Protein AF-F4SYK4-F1 (afdb_monomer_lite)

Foldseek 3Di:
DDDDPPPVVVVVVVVVVVVVLLVVLQVVLQVLLQVLCVVLPQDPQKGWDALCSPPARLQIFIWGKDALVSLLRNLQSVLVPDDPPVSVLLNVLSVLRPPPRKMKGWDADNDDDDPVVSQQRIDIDIPPSVVRDPPVSVVSSRVVVSVVRSVSSVVSSVVSVVSVVVSPPPPPPPVVVVVVPPDDDDD

Radius of gyration: 24.29 Å; chains: 1; bounding box: 69×29×81 Å

Sequence (187 aa):
MTGGVSTTTQRYEHEKEQTMRNNTLSALIMRHGDNLLRRSGWPETVGVTQVAPGVVPGWLAVCGVLSADEILALTTHFCQSLNYGRAQLLTASAQRLAGTPVRLHLYPVQAYPHPATVRECTEIRLSYAQEWLTAEECADLLTFLKASADRVCEIVRQDARRIAAALAPSAGKAHRELAASGRRIRP

Structure (mmCIF, N/CA/C/O backbone):
data_AF-F4SYK4-F1
#
_entry.id   AF-F4SYK4-F1
#
loop_
_atom_site.group_PDB
_atom_site.id
_atom_site.type_symbol
_atom_site.label_atom_id
_atom_site.label_alt_id
_atom_site.label_comp_id
_atom_site.label_asym_id
_atom_site.label_entity_id
_atom_site.label_seq_id
_atom_site.pdbx_PDB_ins_code
_atom_site.Cartn_x
_atom_site.Cartn_y
_atom_site.Cartn_z
_atom_site.occupancy
_atom_site.B_iso_or_equiv
_atom_site.auth_seq_id
_atom_site.auth_comp_id
_atom_site.auth_asym_id
_atom_site.auth_atom_id
_atom_site.pdbx_PDB_model_num
ATOM 1 N N . MET A 1 1 ? 16.345 10.730 -59.927 1.00 44.06 1 MET A N 1
ATOM 2 C CA . MET A 1 1 ? 15.270 10.845 -58.917 1.00 44.06 1 MET A CA 1
ATOM 3 C C . MET A 1 1 ? 15.364 9.642 -57.994 1.00 44.06 1 MET A C 1
ATOM 5 O O . MET A 1 1 ? 14.763 8.628 -58.296 1.00 44.06 1 MET A O 1
ATOM 9 N N . THR A 1 2 ? 16.151 9.700 -56.923 1.00 47.06 2 THR A N 1
ATOM 10 C CA . THR A 1 2 ? 16.239 8.601 -55.942 1.00 47.06 2 THR A CA 1
ATOM 11 C C . THR A 1 2 ? 16.913 9.131 -54.683 1.00 47.06 2 THR A C 1
ATOM 13 O O . THR A 1 2 ? 18.015 9.660 -54.771 1.00 47.06 2 THR A O 1
ATOM 16 N N . GLY A 1 3 ? 16.260 8.986 -53.528 1.00 46.19 3 GLY A N 1
ATOM 17 C CA . GLY A 1 3 ? 16.886 9.245 -52.225 1.00 46.19 3 GLY A CA 1
ATOM 18 C C . GLY A 1 3 ? 16.109 10.179 -51.297 1.00 46.19 3 GLY A C 1
ATOM 19 O O . GLY A 1 3 ? 16.686 11.126 -50.784 1.00 46.19 3 GLY A O 1
ATOM 20 N N . GLY A 1 4 ? 14.813 9.935 -51.081 1.00 47.06 4 GLY A N 1
ATOM 21 C CA . GLY A 1 4 ? 14.017 10.683 -50.090 1.00 47.06 4 GLY A CA 1
ATOM 22 C C . GLY A 1 4 ? 13.198 9.822 -49.120 1.00 47.06 4 GLY A C 1
ATOM 23 O O . GLY A 1 4 ? 12.493 10.369 -48.284 1.00 47.06 4 GLY A O 1
ATOM 24 N N . VAL A 1 5 ? 13.258 8.487 -49.221 1.00 50.31 5 VAL A N 1
ATOM 25 C CA . VAL A 1 5 ? 12.335 7.574 -48.505 1.00 50.31 5 VAL A CA 1
ATOM 26 C C . VAL A 1 5 ? 12.977 6.912 -47.267 1.00 50.31 5 VAL A C 1
ATOM 28 O O . VAL A 1 5 ? 12.275 6.377 -46.408 1.00 50.31 5 VAL A O 1
ATOM 31 N N . SER A 1 6 ? 14.305 6.983 -47.113 1.00 56.44 6 SER A N 1
ATOM 32 C CA . SER A 1 6 ? 15.028 6.194 -46.100 1.00 56.44 6 SER A CA 1
ATOM 33 C C . SER A 1 6 ? 14.946 6.752 -44.673 1.00 56.44 6 SER A C 1
ATOM 35 O O . SER A 1 6 ? 14.890 5.978 -43.725 1.00 56.44 6 SER A O 1
ATOM 37 N N . THR A 1 7 ? 14.890 8.072 -44.488 1.00 57.72 7 THR A N 1
ATOM 38 C CA . THR A 1 7 ? 14.919 8.700 -43.151 1.00 57.72 7 THR A CA 1
ATOM 39 C C . THR A 1 7 ? 13.577 8.639 -42.428 1.00 57.72 7 THR A C 1
ATOM 41 O O . THR A 1 7 ? 13.538 8.453 -41.214 1.00 57.72 7 THR A O 1
ATOM 44 N N . THR A 1 8 ? 12.468 8.768 -43.156 1.00 58.09 8 THR A N 1
ATOM 45 C CA . THR A 1 8 ? 11.118 8.752 -42.575 1.00 58.09 8 THR A CA 1
ATOM 46 C C . THR A 1 8 ? 10.745 7.345 -42.103 1.00 58.09 8 THR A C 1
ATOM 48 O O . THR A 1 8 ? 10.278 7.178 -40.982 1.00 58.09 8 THR A O 1
ATOM 51 N N . THR A 1 9 ? 11.046 6.321 -42.907 1.00 64.88 9 THR A N 1
ATOM 52 C CA . THR A 1 9 ? 10.788 4.907 -42.577 1.00 64.88 9 THR A CA 1
ATOM 53 C C . THR A 1 9 ? 11.613 4.444 -41.372 1.00 64.88 9 THR A C 1
ATOM 55 O O . THR A 1 9 ? 11.059 3.876 -40.437 1.00 64.88 9 THR A O 1
ATOM 58 N N . GLN A 1 10 ? 12.906 4.788 -41.323 1.00 59.91 10 GLN A N 1
ATOM 59 C CA . GLN A 1 10 ? 13.763 4.486 -40.169 1.00 59.91 10 GLN A CA 1
ATOM 60 C C . GLN A 1 10 ? 13.306 5.196 -38.890 1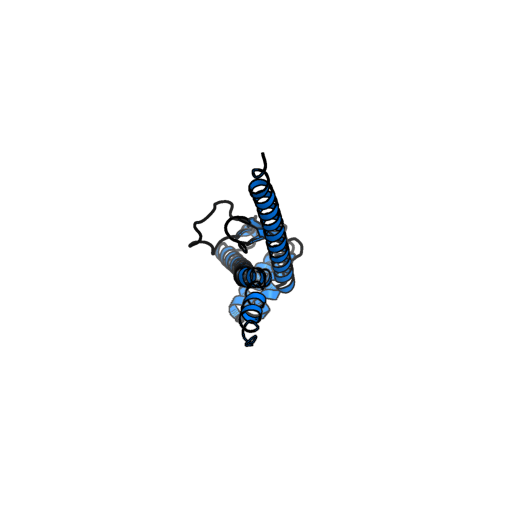.00 59.91 10 GLN A C 1
ATOM 62 O O . GLN A 1 10 ? 13.391 4.627 -37.805 1.00 59.91 10 GLN A O 1
ATOM 67 N N . ARG A 1 11 ? 12.793 6.429 -38.998 1.00 67.31 11 ARG A N 1
ATOM 68 C CA . ARG A 1 11 ? 12.261 7.172 -37.850 1.00 67.31 11 ARG A CA 1
ATOM 69 C C . ARG A 1 11 ? 10.985 6.532 -37.302 1.00 67.31 11 ARG A C 1
ATOM 71 O O . ARG A 1 11 ? 10.875 6.397 -36.089 1.00 67.31 11 ARG A O 1
ATOM 78 N N . TYR A 1 12 ? 10.079 6.088 -38.175 1.00 68.56 12 TYR A N 1
ATOM 79 C CA . TYR A 1 12 ? 8.867 5.368 -37.772 1.00 68.56 12 TYR A CA 1
ATOM 80 C C . TYR A 1 12 ? 9.170 4.005 -37.144 1.00 68.56 12 TYR A C 1
ATOM 82 O O . TYR A 1 12 ? 8.566 3.652 -36.135 1.00 68.56 12 TYR A O 1
ATOM 90 N N . GLU A 1 13 ? 10.107 3.240 -37.706 1.00 69.69 13 GLU A N 1
ATOM 91 C CA . GLU A 1 13 ? 10.516 1.952 -37.138 1.00 69.69 13 GLU A CA 1
ATOM 92 C C . GLU A 1 13 ? 11.197 2.126 -35.779 1.00 69.69 13 GLU A C 1
ATOM 94 O O . GLU A 1 13 ? 10.852 1.419 -34.833 1.00 69.69 13 GLU A O 1
ATOM 99 N N . HIS A 1 14 ? 12.079 3.122 -35.644 1.00 70.75 14 HIS A N 1
ATOM 100 C CA . HIS A 1 14 ? 12.726 3.439 -34.374 1.00 70.75 14 HIS A CA 1
ATOM 101 C C . HIS A 1 14 ? 11.717 3.908 -33.320 1.00 70.75 14 HIS A C 1
ATOM 103 O O . HIS A 1 14 ? 11.765 3.464 -32.179 1.00 70.75 14 HIS A O 1
ATOM 109 N N . GLU A 1 15 ? 10.768 4.770 -33.686 1.00 70.69 15 GLU A N 1
ATOM 110 C CA . GLU A 1 15 ? 9.711 5.225 -32.780 1.00 70.69 15 GLU A CA 1
ATOM 111 C C . GLU A 1 15 ? 8.830 4.055 -32.324 1.00 70.69 15 GLU A C 1
ATOM 113 O O . GLU A 1 15 ? 8.596 3.885 -31.129 1.00 70.69 15 GLU A O 1
ATOM 118 N N . LYS A 1 16 ? 8.437 3.176 -33.251 1.00 72.69 16 LYS A N 1
ATOM 119 C CA . LYS A 1 16 ? 7.638 1.983 -32.958 1.00 72.69 16 LYS A CA 1
ATOM 120 C C . LYS A 1 16 ? 8.379 0.992 -32.053 1.00 72.69 16 LYS A C 1
ATOM 122 O O . LYS A 1 16 ? 7.774 0.430 -31.139 1.00 72.69 16 LYS A O 1
ATOM 127 N N . GLU A 1 17 ? 9.674 0.782 -32.280 1.00 70.44 17 GLU A N 1
ATOM 128 C CA . GLU A 1 17 ? 10.524 -0.063 -31.437 1.00 70.44 17 GLU A CA 1
ATOM 129 C C . GLU A 1 17 ? 10.683 0.530 -30.028 1.00 70.44 17 GLU A C 1
ATOM 131 O O . GLU A 1 17 ? 10.523 -0.182 -29.036 1.00 70.44 17 GLU A O 1
ATOM 136 N N . GLN A 1 18 ? 10.895 1.845 -29.918 1.00 68.75 18 GLN A N 1
ATOM 137 C CA . GLN A 1 18 ? 10.967 2.547 -28.633 1.00 68.75 18 GLN A CA 1
ATOM 138 C C . GLN A 1 18 ? 9.633 2.481 -27.873 1.00 68.75 18 GLN A C 1
ATOM 140 O O . GLN A 1 18 ? 9.624 2.212 -26.671 1.00 68.75 18 GLN A O 1
ATOM 145 N N . THR A 1 19 ? 8.494 2.647 -28.556 1.00 75.75 19 THR A N 1
ATOM 146 C CA . THR A 1 19 ? 7.161 2.491 -27.953 1.00 75.75 19 THR A CA 1
ATOM 147 C C . THR A 1 19 ? 6.933 1.065 -27.459 1.00 75.75 19 THR A C 1
ATOM 149 O O . THR A 1 19 ? 6.515 0.875 -26.317 1.00 75.75 19 THR A O 1
ATOM 152 N N . MET A 1 20 ? 7.249 0.045 -28.266 1.00 75.56 20 MET A N 1
ATOM 153 C CA . MET A 1 20 ? 7.122 -1.353 -27.837 1.00 75.56 20 MET A CA 1
ATOM 154 C C . MET A 1 20 ? 8.028 -1.674 -26.646 1.00 75.56 20 MET A C 1
ATOM 156 O O . MET A 1 20 ? 7.604 -2.361 -25.712 1.00 75.56 20 MET A O 1
ATOM 160 N N . ARG A 1 21 ? 9.254 -1.143 -26.632 1.00 73.06 21 ARG A N 1
ATOM 161 C CA . ARG A 1 21 ? 10.195 -1.344 -25.528 1.00 73.06 21 ARG A CA 1
ATOM 162 C C . ARG A 1 21 ? 9.723 -0.678 -24.239 1.00 73.06 21 ARG A C 1
ATOM 164 O O . ARG A 1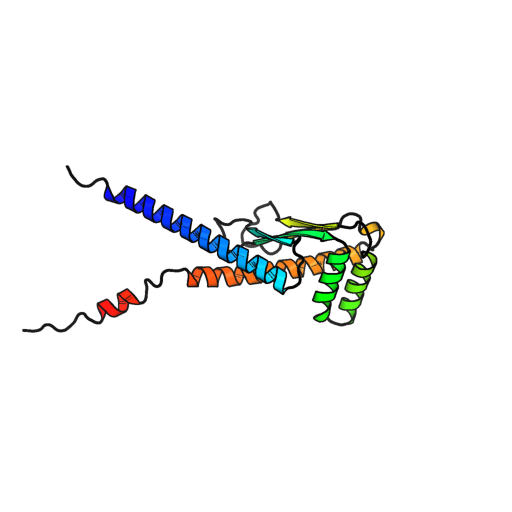 21 ? 9.786 -1.309 -23.186 1.00 73.06 21 ARG A O 1
ATOM 171 N N . ASN A 1 22 ? 9.204 0.545 -24.318 1.00 74.50 22 ASN A N 1
ATOM 172 C CA . ASN A 1 22 ? 8.638 1.244 -23.165 1.00 74.50 22 ASN A CA 1
ATOM 173 C C . ASN A 1 22 ? 7.398 0.524 -22.626 1.00 74.50 22 ASN A C 1
ATOM 175 O O . ASN A 1 22 ? 7.306 0.310 -21.422 1.00 74.50 22 ASN A O 1
ATOM 179 N N . ASN A 1 23 ? 6.509 0.040 -23.500 1.00 79.06 23 ASN A N 1
ATOM 180 C CA . ASN A 1 23 ? 5.345 -0.749 -23.086 1.00 79.06 23 ASN A CA 1
ATOM 181 C C . ASN A 1 23 ? 5.759 -2.053 -22.388 1.00 79.06 23 ASN A C 1
ATOM 183 O O . ASN A 1 23 ? 5.195 -2.414 -21.357 1.00 79.06 23 ASN A O 1
ATOM 187 N N . THR A 1 24 ? 6.780 -2.735 -22.915 1.00 82.56 24 THR A N 1
ATOM 188 C CA . THR A 1 24 ? 7.314 -3.973 -22.326 1.00 82.56 24 THR A CA 1
ATOM 189 C C . THR A 1 24 ? 7.953 -3.710 -20.963 1.00 82.56 24 THR A C 1
ATOM 191 O O . THR A 1 24 ? 7.680 -4.428 -20.002 1.00 82.56 24 THR A O 1
ATOM 194 N N . LEU A 1 25 ? 8.763 -2.653 -20.850 1.00 79.56 25 LEU A N 1
ATOM 195 C CA . LEU A 1 25 ? 9.363 -2.229 -19.587 1.00 79.56 25 LEU A CA 1
ATOM 196 C C . LEU A 1 25 ? 8.281 -1.875 -18.557 1.00 79.56 25 LEU A C 1
ATOM 198 O O . LEU A 1 25 ? 8.336 -2.363 -17.429 1.00 79.56 25 LEU A O 1
ATOM 202 N N . SER A 1 26 ? 7.271 -1.092 -18.943 1.00 81.06 26 SER A N 1
ATOM 203 C CA . SER A 1 26 ? 6.156 -0.735 -18.065 1.00 81.06 26 SER A CA 1
ATOM 204 C C . SER A 1 26 ? 5.37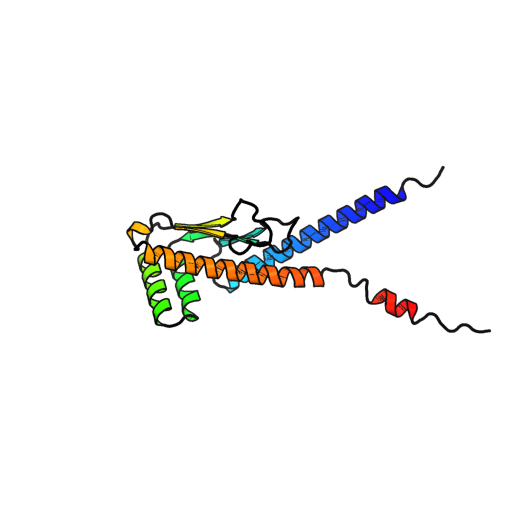9 -1.964 -17.597 1.00 81.06 26 SER A C 1
ATOM 206 O O . SER A 1 26 ? 5.112 -2.075 -16.402 1.00 81.06 26 SER A O 1
ATOM 208 N N . ALA A 1 27 ? 5.084 -2.915 -18.486 1.00 84.69 27 ALA A N 1
ATOM 209 C CA . ALA A 1 27 ? 4.390 -4.152 -18.129 1.00 84.69 27 ALA A CA 1
ATOM 210 C C . ALA A 1 27 ? 5.196 -5.014 -17.143 1.00 84.69 27 ALA A C 1
ATOM 212 O O . ALA A 1 27 ? 4.640 -5.541 -16.178 1.00 84.69 27 ALA A O 1
ATOM 213 N N . LEU A 1 28 ? 6.513 -5.131 -17.341 1.00 86.44 28 LEU A N 1
ATOM 214 C CA . LEU A 1 28 ? 7.388 -5.879 -16.434 1.00 86.44 28 LEU A CA 1
ATOM 215 C C . LEU A 1 28 ? 7.508 -5.208 -15.063 1.00 86.44 28 LEU A C 1
ATOM 217 O O . LEU A 1 28 ? 7.461 -5.898 -14.048 1.00 86.44 28 LEU A O 1
ATOM 221 N N . ILE A 1 29 ? 7.609 -3.877 -15.023 1.00 84.75 29 ILE A N 1
ATOM 222 C CA . ILE A 1 29 ? 7.630 -3.103 -13.775 1.00 84.75 29 ILE A CA 1
ATOM 223 C C . ILE A 1 29 ? 6.313 -3.271 -13.008 1.00 84.75 29 ILE A C 1
ATOM 225 O O . ILE A 1 29 ? 6.346 -3.519 -11.806 1.00 84.75 29 ILE A O 1
ATOM 229 N N . MET A 1 30 ? 5.168 -3.172 -13.690 1.00 85.25 30 MET A N 1
ATOM 230 C CA . MET A 1 30 ? 3.845 -3.368 -13.082 1.00 85.25 30 MET A CA 1
ATOM 231 C C . MET A 1 30 ? 3.706 -4.772 -12.496 1.00 85.25 30 MET A C 1
ATOM 233 O O . MET A 1 30 ? 3.423 -4.924 -11.312 1.00 85.25 30 MET A O 1
ATOM 237 N N . ARG A 1 31 ? 4.018 -5.804 -13.291 1.00 86.75 31 ARG A N 1
ATOM 238 C CA . ARG A 1 31 ? 3.960 -7.200 -12.843 1.00 86.75 31 ARG A CA 1
ATOM 239 C C . ARG A 1 31 ? 4.908 -7.473 -11.676 1.00 86.75 31 ARG A C 1
ATOM 241 O O . ARG A 1 31 ? 4.573 -8.248 -10.785 1.00 86.75 31 ARG A O 1
ATOM 248 N N . HIS A 1 32 ? 6.097 -6.869 -11.679 1.00 86.38 32 HIS A N 1
ATOM 249 C CA . HIS A 1 32 ? 7.033 -6.963 -10.558 1.00 86.38 32 HIS A CA 1
ATOM 250 C C . HIS A 1 32 ? 6.462 -6.313 -9.296 1.00 86.38 32 HIS A C 1
ATOM 252 O O . HIS A 1 32 ? 6.506 -6.926 -8.234 1.00 86.38 32 HIS A O 1
ATOM 258 N N . GLY A 1 33 ? 5.875 -5.119 -9.420 1.00 85.81 33 GLY A N 1
ATOM 259 C CA . GLY A 1 33 ? 5.240 -4.420 -8.304 1.00 85.81 33 GLY A CA 1
ATOM 260 C C . GLY A 1 33 ? 4.069 -5.187 -7.699 1.00 85.81 33 GLY A C 1
ATOM 261 O O . GLY A 1 33 ? 4.042 -5.371 -6.484 1.00 85.81 33 GLY A O 1
ATOM 262 N N . ASP A 1 34 ? 3.169 -5.722 -8.525 1.00 87.19 34 ASP A N 1
ATOM 263 C CA . ASP A 1 34 ? 2.057 -6.553 -8.045 1.00 87.19 34 ASP A CA 1
ATOM 264 C C . ASP A 1 34 ? 2.561 -7.832 -7.365 1.00 87.19 34 ASP A C 1
ATOM 266 O O . ASP A 1 34 ? 2.129 -8.171 -6.263 1.00 87.19 34 ASP A O 1
ATOM 270 N N . ASN A 1 35 ? 3.536 -8.525 -7.965 1.00 88.50 35 ASN A N 1
ATOM 271 C CA . ASN A 1 35 ? 4.139 -9.707 -7.345 1.00 88.50 35 ASN A CA 1
ATOM 272 C C . ASN A 1 35 ? 4.793 -9.381 -5.998 1.00 88.50 35 ASN A C 1
ATOM 274 O O . ASN A 1 35 ? 4.725 -10.190 -5.070 1.00 88.50 35 ASN A O 1
ATOM 278 N N . LEU A 1 36 ? 5.447 -8.222 -5.886 1.00 88.69 36 LEU A N 1
ATOM 279 C CA . LEU A 1 36 ? 6.079 -7.792 -4.648 1.00 88.69 36 LEU A CA 1
ATOM 280 C C . LEU A 1 36 ? 5.033 -7.464 -3.577 1.00 88.69 36 LEU A C 1
ATOM 282 O O . LEU A 1 36 ? 5.184 -7.936 -2.454 1.00 88.69 36 LEU A O 1
ATOM 286 N N . LEU A 1 37 ? 3.947 -6.761 -3.925 1.00 88.62 37 LEU A N 1
ATOM 287 C CA . LEU A 1 37 ? 2.821 -6.513 -3.014 1.00 88.62 37 LEU A CA 1
ATOM 288 C C . LEU A 1 37 ? 2.266 -7.820 -2.439 1.00 88.62 37 LEU A C 1
ATOM 290 O O . LEU A 1 37 ? 2.148 -7.953 -1.220 1.00 88.62 37 LEU A O 1
ATOM 294 N N . ARG A 1 38 ? 1.991 -8.808 -3.301 1.00 89.50 38 ARG A N 1
ATOM 295 C CA . ARG A 1 38 ? 1.471 -10.121 -2.883 1.00 89.50 38 ARG A CA 1
ATOM 296 C C . ARG A 1 38 ? 2.447 -10.855 -1.967 1.00 89.50 38 ARG A C 1
ATOM 298 O O . ARG A 1 38 ? 2.042 -11.399 -0.947 1.00 89.50 38 ARG A O 1
ATOM 305 N N . ARG A 1 39 ? 3.746 -10.839 -2.289 1.00 87.56 39 ARG A N 1
ATOM 306 C CA . ARG A 1 39 ? 4.796 -11.448 -1.448 1.00 87.56 39 ARG A CA 1
ATOM 307 C C . ARG A 1 39 ? 4.956 -10.755 -0.099 1.00 87.56 39 ARG A C 1
ATOM 309 O O . ARG A 1 39 ? 5.330 -11.410 0.864 1.00 87.56 39 ARG A O 1
ATOM 316 N N . SER A 1 40 ? 4.684 -9.456 -0.037 1.00 84.81 40 SER A N 1
ATOM 317 C CA . SER A 1 40 ? 4.655 -8.681 1.203 1.00 84.81 40 SER A CA 1
ATOM 318 C C . SER A 1 40 ? 3.353 -8.855 1.995 1.00 84.81 40 SER A C 1
ATOM 320 O O . SER A 1 40 ? 3.206 -8.222 3.032 1.00 84.81 40 SER A O 1
ATOM 322 N N . GLY A 1 41 ? 2.411 -9.685 1.533 1.00 86.25 41 GLY A N 1
ATOM 323 C CA . GLY A 1 41 ? 1.171 -9.991 2.248 1.00 86.25 41 GLY A CA 1
ATOM 324 C C . GLY A 1 41 ? 0.011 -9.029 1.980 1.00 86.25 41 GLY A C 1
ATOM 325 O O . GLY A 1 41 ? -1.022 -9.154 2.631 1.00 86.25 41 GLY A O 1
ATOM 326 N N . TRP A 1 42 ? 0.140 -8.090 1.031 1.00 89.56 42 TRP A N 1
ATOM 327 C CA . TRP A 1 42 ? -0.965 -7.197 0.666 1.00 89.56 42 TRP A CA 1
ATOM 328 C C . TRP A 1 42 ? -2.097 -7.958 -0.049 1.00 89.56 42 TRP A C 1
ATOM 330 O O . TRP A 1 42 ? -1.812 -8.783 -0.929 1.00 89.56 42 TRP A O 1
ATOM 340 N N . PRO A 1 43 ? -3.370 -7.651 0.268 1.00 87.25 43 PRO A N 1
ATOM 341 C CA . PRO A 1 43 ? -4.529 -8.341 -0.294 1.00 87.25 43 PRO A CA 1
ATOM 342 C C . PRO A 1 43 ? -4.714 -8.066 -1.791 1.00 87.25 43 PRO A C 1
ATOM 344 O O . PRO A 1 43 ? -4.169 -7.109 -2.344 1.00 87.25 43 PRO A O 1
ATOM 347 N N . GLU A 1 44 ? -5.516 -8.902 -2.457 1.00 86.31 44 GLU A N 1
ATOM 348 C CA . GLU A 1 44 ? -5.757 -8.803 -3.905 1.00 86.31 44 GLU A CA 1
ATOM 349 C C . GLU A 1 44 ? -6.479 -7.524 -4.336 1.00 86.31 44 GLU A C 1
ATOM 351 O O . GLU A 1 44 ? -6.292 -7.049 -5.456 1.00 86.31 44 GLU A O 1
ATOM 356 N N . THR A 1 45 ? -7.235 -6.934 -3.414 1.00 83.12 45 THR A N 1
ATOM 357 C CA . THR A 1 45 ? -7.939 -5.651 -3.536 1.00 83.12 45 THR A CA 1
ATOM 358 C C . THR A 1 45 ? -7.002 -4.447 -3.677 1.00 83.12 45 THR A C 1
ATOM 360 O O . THR A 1 45 ? -7.450 -3.345 -4.008 1.00 83.12 45 THR A O 1
ATOM 363 N N . VAL A 1 46 ? -5.700 -4.652 -3.454 1.00 85.50 46 VAL A N 1
ATOM 364 C CA . VAL A 1 46 ? -4.640 -3.653 -3.588 1.00 85.50 46 VAL A CA 1
ATOM 365 C C . VAL A 1 46 ? -3.713 -4.030 -4.739 1.00 85.50 46 VAL A C 1
ATOM 367 O O . VAL A 1 46 ? -3.239 -5.164 -4.830 1.00 85.50 46 VAL A O 1
ATOM 370 N N . GLY A 1 47 ? -3.427 -3.069 -5.610 1.00 85.50 47 GLY A N 1
ATOM 371 C CA . GLY A 1 47 ? -2.492 -3.206 -6.726 1.00 85.50 47 GLY A CA 1
ATOM 372 C C . GLY A 1 47 ? -1.550 -2.013 -6.821 1.00 85.50 47 GLY A C 1
ATOM 373 O O . GLY A 1 47 ? -1.628 -1.073 -6.027 1.00 85.50 47 GLY A O 1
ATOM 374 N N . VAL A 1 48 ? -0.653 -2.046 -7.801 1.00 84.62 48 VAL A N 1
ATOM 375 C CA . VAL A 1 48 ? 0.165 -0.879 -8.155 1.00 84.62 48 VAL A CA 1
ATOM 376 C C . VAL A 1 48 ? -0.369 -0.182 -9.402 1.00 84.62 48 VAL A C 1
ATOM 378 O O . VAL A 1 48 ? -0.997 -0.796 -10.257 1.00 84.62 48 VAL A O 1
ATOM 381 N N . THR A 1 49 ? -0.083 1.109 -9.539 1.00 81.62 49 THR A N 1
ATOM 382 C CA . THR A 1 49 ? -0.304 1.874 -10.770 1.00 81.62 49 THR A CA 1
ATOM 383 C C . THR A 1 49 ? 0.896 2.763 -11.072 1.00 81.62 49 THR A C 1
ATOM 385 O O . THR A 1 49 ? 1.563 3.243 -10.154 1.00 81.62 49 THR A O 1
ATOM 388 N N . GLN A 1 50 ? 1.202 2.986 -12.353 1.00 73.50 50 GLN A N 1
ATOM 389 C CA . GLN A 1 50 ? 2.265 3.910 -12.757 1.00 73.50 50 GLN A CA 1
ATOM 390 C C . GLN A 1 50 ? 1.754 5.347 -12.743 1.00 73.50 50 GLN A C 1
ATOM 392 O O . GLN A 1 50 ? 0.802 5.682 -13.441 1.00 73.50 50 GLN A O 1
ATOM 397 N N . VAL 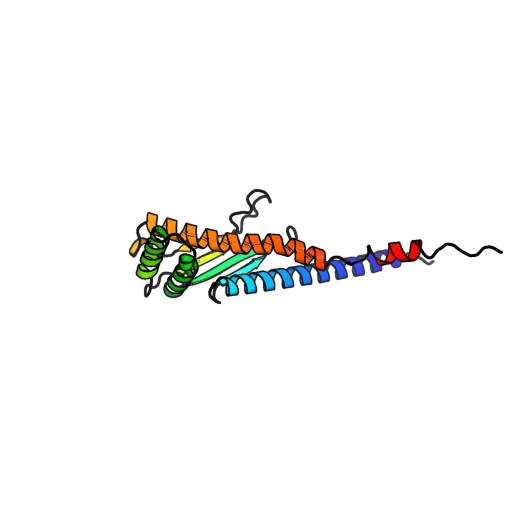A 1 51 ? 2.434 6.209 -11.985 1.00 70.19 51 VAL A N 1
ATOM 398 C CA . VAL A 1 51 ? 2.072 7.633 -11.872 1.00 70.19 51 VAL A CA 1
ATOM 399 C C . VAL A 1 51 ? 2.555 8.420 -13.097 1.00 70.19 51 VAL A C 1
ATOM 401 O O . VAL A 1 51 ? 1.899 9.363 -13.526 1.00 70.19 51 VAL A O 1
ATOM 404 N N . ALA A 1 52 ? 3.683 8.024 -13.701 1.00 65.56 52 ALA A N 1
ATOM 405 C CA . ALA A 1 52 ? 4.276 8.724 -14.845 1.00 65.56 52 ALA A CA 1
ATOM 406 C C . ALA A 1 52 ? 5.136 7.795 -15.737 1.00 65.56 52 ALA A C 1
ATOM 408 O O . ALA A 1 52 ? 6.364 7.938 -15.770 1.00 65.56 52 ALA A O 1
ATOM 409 N N . PRO A 1 53 ? 4.524 6.859 -16.490 1.00 60.44 53 PRO A N 1
ATOM 410 C CA . PRO A 1 53 ? 5.244 5.851 -17.282 1.00 60.44 53 PRO A CA 1
ATOM 411 C C . PRO A 1 53 ? 6.256 6.448 -18.275 1.00 60.44 53 PRO A C 1
ATOM 413 O O . PRO A 1 53 ? 7.330 5.887 -18.476 1.00 60.44 53 PRO A O 1
ATOM 416 N N . GLY A 1 54 ? 5.923 7.591 -18.886 1.00 58.84 54 GLY A N 1
ATOM 417 C CA . GLY A 1 54 ? 6.722 8.209 -19.952 1.00 58.84 54 GLY A CA 1
ATOM 418 C C . GLY A 1 54 ? 7.848 9.134 -19.487 1.00 58.84 54 GLY A C 1
ATOM 419 O O . GLY A 1 54 ? 8.704 9.482 -20.293 1.00 58.84 54 GLY A O 1
ATOM 420 N N . VAL A 1 55 ? 7.861 9.542 -18.214 1.00 61.59 55 VAL A N 1
ATOM 421 C CA . VAL A 1 55 ? 8.828 10.530 -17.702 1.00 61.59 55 VAL A CA 1
ATOM 422 C C . VAL A 1 55 ? 9.781 9.904 -16.689 1.00 61.59 55 VAL A C 1
ATOM 424 O O . VAL A 1 55 ? 10.969 10.223 -16.690 1.00 61.59 55 VAL A O 1
ATOM 427 N N . VAL A 1 56 ? 9.291 8.988 -15.843 1.00 62.00 56 VAL A N 1
ATOM 428 C CA . VAL A 1 56 ? 10.113 8.328 -14.822 1.00 62.00 56 VAL A CA 1
ATOM 429 C C . VAL A 1 56 ? 9.759 6.834 -14.739 1.00 62.00 56 VAL A C 1
ATOM 431 O O . VAL A 1 56 ? 8.854 6.442 -13.997 1.00 62.00 56 VAL A O 1
ATOM 434 N N . PRO A 1 57 ? 10.474 5.966 -15.481 1.00 61.47 57 PRO A N 1
ATOM 435 C CA . PRO A 1 57 ? 10.254 4.525 -15.429 1.00 61.47 57 PRO A CA 1
ATOM 436 C C . PRO A 1 57 ? 10.470 3.988 -14.009 1.00 61.47 57 PRO A C 1
ATOM 438 O O . PRO A 1 57 ? 11.492 4.269 -13.380 1.00 61.47 57 PRO A O 1
ATOM 441 N N . GLY A 1 58 ? 9.517 3.200 -13.507 1.00 64.50 58 GLY A N 1
ATOM 442 C CA . GLY A 1 58 ? 9.578 2.621 -12.159 1.00 64.50 58 GLY A CA 1
ATOM 443 C C . GLY A 1 58 ? 8.855 3.421 -11.081 1.00 64.50 58 GLY A 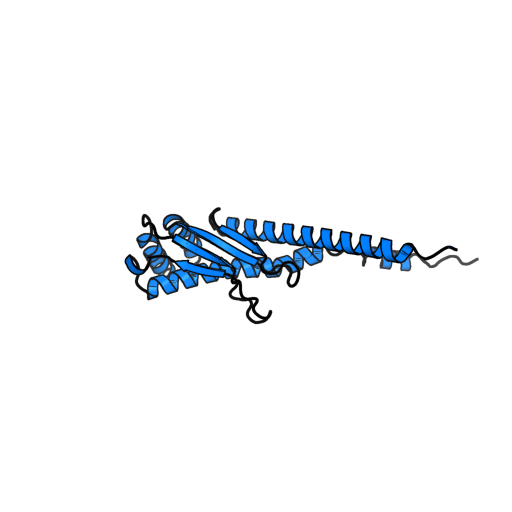C 1
ATOM 444 O O . GLY A 1 58 ? 8.835 2.989 -9.932 1.00 64.50 58 GLY A O 1
ATOM 445 N N . TRP A 1 59 ? 8.255 4.562 -11.429 1.00 74.00 59 TRP A N 1
ATOM 446 C CA . TRP A 1 59 ? 7.419 5.310 -10.500 1.00 74.00 59 TRP A CA 1
ATOM 447 C C . TRP A 1 59 ? 6.050 4.642 -10.364 1.00 74.00 59 TRP A C 1
ATOM 449 O O . TRP A 1 59 ? 5.219 4.707 -11.273 1.00 74.00 59 TRP A O 1
ATOM 459 N N . LEU A 1 60 ? 5.825 4.020 -9.207 1.00 76.69 60 LEU A N 1
ATOM 460 C CA . LEU A 1 60 ? 4.577 3.358 -8.848 1.00 76.69 60 LEU A CA 1
ATOM 461 C C . LEU A 1 60 ? 3.916 4.015 -7.637 1.00 76.69 60 LEU A C 1
ATOM 463 O O . LEU A 1 60 ? 4.591 4.551 -6.761 1.00 76.69 60 LEU A O 1
ATOM 467 N N . ALA A 1 61 ? 2.595 3.926 -7.594 1.00 79.25 61 ALA A N 1
ATOM 468 C CA . ALA A 1 61 ? 1.776 4.170 -6.418 1.00 79.25 61 ALA A CA 1
ATOM 469 C C . ALA A 1 61 ? 0.994 2.898 -6.089 1.00 79.25 61 ALA A C 1
ATOM 471 O O . ALA A 1 61 ? 0.588 2.171 -6.996 1.00 79.25 61 ALA A O 1
ATOM 472 N N . VAL A 1 62 ? 0.780 2.638 -4.802 1.00 83.25 62 VAL A N 1
ATOM 473 C CA . VAL A 1 62 ? -0.079 1.542 -4.350 1.00 83.25 62 VAL A CA 1
ATOM 474 C C . VAL A 1 62 ? -1.503 2.081 -4.277 1.00 83.25 62 VAL A C 1
ATOM 476 O O . VAL A 1 62 ? -1.741 3.136 -3.699 1.00 83.25 62 VAL A O 1
ATOM 479 N N . CYS A 1 63 ? -2.460 1.387 -4.876 1.00 82.50 63 CYS A N 1
ATOM 480 C CA . CYS A 1 63 ? -3.849 1.823 -4.929 1.00 82.50 63 CYS A CA 1
ATOM 481 C C . CYS A 1 63 ? -4.801 0.655 -4.692 1.00 82.50 63 CYS A C 1
ATOM 483 O O . CYS A 1 63 ? -4.523 -0.477 -5.085 1.00 82.50 63 CYS A O 1
ATOM 485 N N . GLY A 1 64 ? -5.933 0.928 -4.052 1.00 85.31 64 GLY A N 1
ATOM 486 C CA . GLY A 1 64 ? -6.891 -0.106 -3.687 1.00 85.31 64 GLY A CA 1
ATOM 487 C C . GLY A 1 64 ? -7.703 0.245 -2.455 1.00 85.31 64 GLY A C 1
ATOM 488 O O . GLY A 1 64 ? -7.654 1.368 -1.948 1.00 85.31 64 GLY A O 1
ATOM 489 N N . VAL A 1 65 ? -8.462 -0.736 -1.981 1.00 85.50 65 VAL A N 1
ATOM 490 C CA . VAL A 1 65 ? -9.307 -0.600 -0.795 1.00 85.50 65 VAL A CA 1
ATOM 491 C C . VAL A 1 65 ? -9.099 -1.808 0.099 1.00 85.50 65 VAL A C 1
ATOM 493 O O . VAL A 1 65 ? -9.157 -2.925 -0.395 1.00 85.50 65 VAL A O 1
ATOM 496 N N . LEU A 1 66 ? -8.894 -1.588 1.395 1.00 87.00 66 LEU A N 1
ATOM 497 C CA . LEU A 1 66 ? -8.857 -2.657 2.387 1.00 87.00 66 LEU A CA 1
ATOM 498 C C . LEU A 1 66 ? -10.063 -2.542 3.313 1.00 87.00 66 LEU A C 1
ATOM 500 O O . LEU A 1 66 ? -10.401 -1.456 3.790 1.00 87.00 66 LEU A O 1
ATOM 504 N N . SER A 1 67 ? -10.694 -3.676 3.574 1.00 88.94 67 SER A N 1
ATOM 505 C CA . SER A 1 67 ? -11.635 -3.873 4.672 1.00 88.94 67 SER A CA 1
ATOM 506 C C . SER A 1 67 ? -10.907 -3.931 6.013 1.00 88.94 67 SER A C 1
ATOM 508 O O . SER A 1 67 ? -9.695 -4.145 6.076 1.00 88.94 67 SER A O 1
ATOM 510 N N . ALA A 1 68 ? -11.645 -3.768 7.105 1.00 87.50 68 ALA A N 1
ATOM 511 C CA . ALA A 1 68 ? -11.052 -3.812 8.431 1.00 87.50 68 ALA A CA 1
ATOM 512 C C . ALA A 1 68 ? -10.375 -5.156 8.768 1.00 87.50 68 ALA A C 1
ATOM 514 O O . ALA A 1 68 ? -9.318 -5.168 9.400 1.00 87.50 68 ALA A O 1
ATOM 515 N N . ASP A 1 69 ? -10.918 -6.274 8.280 1.00 88.25 69 ASP A N 1
ATOM 516 C CA . ASP A 1 69 ? -10.317 -7.599 8.473 1.00 88.25 69 ASP A CA 1
ATOM 517 C C . ASP A 1 69 ? -9.012 -7.756 7.675 1.00 88.25 69 ASP A C 1
ATOM 519 O O . ASP A 1 69 ? -8.031 -8.310 8.175 1.00 88.25 69 ASP A O 1
ATOM 523 N N . GLU A 1 70 ? -8.953 -7.199 6.460 1.00 90.19 70 GLU A N 1
ATOM 524 C CA . GLU A 1 70 ? -7.718 -7.145 5.667 1.00 90.19 70 GLU A CA 1
ATOM 525 C C . GLU A 1 70 ? -6.661 -6.243 6.323 1.00 90.19 70 GLU A C 1
ATOM 527 O O . GLU A 1 70 ? -5.478 -6.588 6.315 1.00 90.19 70 GLU A O 1
ATOM 532 N N . ILE A 1 71 ? -7.064 -5.120 6.936 1.00 88.31 71 ILE A N 1
ATOM 533 C CA . ILE A 1 71 ? -6.159 -4.252 7.709 1.00 88.31 71 ILE A CA 1
ATOM 534 C C . ILE A 1 71 ? -5.569 -5.023 8.890 1.00 88.31 71 ILE A C 1
ATOM 536 O O . ILE A 1 71 ? -4.359 -4.942 9.120 1.00 88.31 71 ILE A O 1
ATOM 540 N N . LEU A 1 72 ? -6.389 -5.783 9.624 1.00 90.56 72 LEU A N 1
ATOM 541 C CA . LEU A 1 72 ? -5.922 -6.624 10.723 1.00 90.56 72 LEU A CA 1
ATOM 542 C C . LEU A 1 72 ? -4.925 -7.672 10.230 1.00 90.56 72 LEU A C 1
ATOM 544 O O . LEU A 1 72 ? -3.806 -7.721 10.741 1.00 90.56 72 LEU A O 1
ATOM 548 N N . ALA A 1 73 ? -5.291 -8.460 9.218 1.00 90.44 73 ALA A N 1
ATOM 549 C CA . ALA A 1 73 ? -4.428 -9.509 8.683 1.00 90.44 73 ALA A CA 1
ATOM 550 C C . ALA A 1 73 ? -3.071 -8.953 8.222 1.00 90.44 73 ALA A C 1
ATOM 552 O O . ALA A 1 73 ? -2.017 -9.487 8.580 1.00 90.44 73 ALA A O 1
ATOM 553 N N . LEU A 1 74 ? -3.091 -7.834 7.493 1.00 89.56 74 LEU A N 1
ATOM 554 C CA . LEU A 1 74 ? -1.891 -7.170 6.995 1.00 89.56 74 LEU A CA 1
ATOM 555 C C . LEU A 1 74 ? -1.031 -6.602 8.133 1.00 89.56 74 LEU A C 1
ATOM 557 O O . LEU A 1 74 ? 0.186 -6.796 8.161 1.00 89.56 74 LEU A O 1
ATOM 561 N N . THR A 1 75 ? -1.657 -5.934 9.104 1.00 88.62 75 THR A N 1
ATOM 562 C CA . THR A 1 75 ? -0.952 -5.358 10.257 1.00 88.62 75 THR A CA 1
ATOM 563 C C . THR A 1 75 ? -0.319 -6.456 11.103 1.00 88.62 75 THR A C 1
ATOM 565 O O . THR A 1 75 ? 0.851 -6.343 11.463 1.00 88.62 75 THR A O 1
ATOM 568 N N . THR A 1 76 ? -1.040 -7.551 11.362 1.00 88.69 76 THR A N 1
ATOM 569 C CA . THR A 1 76 ? -0.506 -8.727 12.059 1.00 88.69 76 THR A CA 1
ATOM 570 C C . THR A 1 76 ? 0.681 -9.327 11.310 1.00 88.69 76 THR A C 1
ATOM 572 O O . THR A 1 76 ? 1.692 -9.629 11.942 1.00 88.69 76 THR A O 1
ATOM 575 N N . HIS A 1 77 ? 0.604 -9.450 9.980 1.00 89.00 77 HIS A N 1
ATOM 576 C CA . HIS A 1 77 ? 1.712 -9.954 9.168 1.00 89.00 77 HIS A CA 1
ATOM 577 C C . HIS A 1 77 ? 2.967 -9.079 9.311 1.00 89.00 77 HIS A C 1
ATOM 579 O O . HIS A 1 77 ? 4.043 -9.587 9.625 1.00 89.00 77 HIS A O 1
ATOM 585 N N . PHE A 1 78 ? 2.841 -7.756 9.173 1.00 87.31 78 PHE A N 1
ATOM 586 C CA . PHE A 1 78 ? 3.993 -6.859 9.302 1.00 87.31 78 PHE A CA 1
ATOM 587 C C . PHE A 1 78 ? 4.551 -6.784 10.727 1.00 87.31 78 PHE A C 1
ATOM 589 O O . PHE A 1 78 ? 5.768 -6.678 10.918 1.00 87.31 78 PHE A O 1
ATOM 596 N N . CYS A 1 79 ? 3.684 -6.883 11.736 1.00 85.81 79 CYS A N 1
ATOM 597 C CA . CYS A 1 79 ? 4.077 -6.840 13.140 1.00 85.81 79 CYS A CA 1
ATOM 598 C C . CYS A 1 79 ? 4.960 -8.019 13.572 1.00 85.81 79 CYS A C 1
ATOM 600 O O . CYS A 1 79 ? 5.690 -7.873 14.549 1.00 85.81 79 CYS A O 1
ATOM 602 N N . GLN A 1 80 ? 4.990 -9.132 12.826 1.00 82.19 80 GLN A N 1
ATOM 603 C CA . GLN A 1 80 ? 5.920 -10.247 13.076 1.00 82.19 80 GLN A CA 1
ATOM 604 C C . GLN A 1 80 ? 7.395 -9.817 13.041 1.00 82.19 80 GLN A C 1
ATOM 606 O O . GLN A 1 80 ? 8.243 -10.470 13.642 1.00 82.19 80 GLN A O 1
ATOM 611 N N . SER A 1 81 ? 7.701 -8.722 12.342 1.00 76.81 81 SER A N 1
ATOM 612 C CA . SER A 1 81 ? 9.061 -8.203 12.170 1.00 76.81 81 SER A CA 1
ATOM 613 C C . SER A 1 81 ? 9.398 -7.003 13.071 1.00 76.81 81 SER A C 1
ATOM 615 O O . SER A 1 81 ? 10.506 -6.473 12.995 1.00 76.81 81 SER A O 1
ATOM 617 N N . LEU A 1 82 ? 8.461 -6.555 13.917 1.00 78.56 82 LEU A N 1
ATOM 618 C CA . LEU A 1 82 ? 8.598 -5.360 14.758 1.00 78.56 82 LEU A CA 1
ATOM 619 C C . LEU A 1 82 ? 9.001 -5.676 16.204 1.00 78.56 82 LEU A C 1
ATOM 621 O O . LEU A 1 82 ? 8.773 -6.764 16.726 1.00 78.56 82 LEU A O 1
ATOM 625 N N . ASN A 1 83 ? 9.521 -4.656 16.895 1.00 77.12 83 ASN A N 1
ATOM 626 C CA . ASN A 1 83 ? 9.740 -4.701 18.340 1.00 77.12 83 ASN A CA 1
ATOM 627 C C . ASN A 1 83 ? 8.413 -4.914 19.092 1.00 77.12 83 ASN A C 1
ATOM 629 O O . ASN A 1 83 ? 7.418 -4.234 18.820 1.00 77.12 83 ASN A O 1
ATOM 633 N N . TYR A 1 84 ? 8.443 -5.805 20.089 1.00 73.94 84 TYR A N 1
ATOM 634 C CA . TYR A 1 84 ? 7.279 -6.347 20.806 1.00 73.94 84 TYR A CA 1
ATOM 635 C C . TYR A 1 84 ? 6.242 -5.294 21.249 1.00 73.94 84 TYR A C 1
ATOM 637 O O . TYR A 1 84 ? 5.049 -5.484 21.036 1.00 73.94 84 TYR A O 1
ATOM 645 N N . GLY A 1 85 ? 6.676 -4.150 21.794 1.00 81.94 85 GLY A N 1
ATOM 646 C CA . GLY A 1 85 ? 5.761 -3.114 22.298 1.00 81.94 85 GLY A CA 1
ATOM 647 C C . GLY A 1 85 ? 4.937 -2.409 21.212 1.00 81.94 85 GLY A C 1
ATOM 648 O O . GLY A 1 85 ? 3.728 -2.251 21.357 1.00 81.94 85 GLY A O 1
ATOM 649 N N . ARG A 1 86 ? 5.560 -2.025 20.090 1.00 82.50 86 ARG A N 1
ATOM 650 C CA . ARG A 1 86 ? 4.849 -1.337 18.994 1.00 82.50 86 ARG A CA 1
ATOM 651 C C . ARG A 1 86 ? 3.965 -2.301 18.205 1.00 82.50 86 ARG A C 1
ATOM 653 O O . ARG A 1 86 ? 2.870 -1.930 17.795 1.00 82.50 86 ARG A O 1
ATOM 660 N N . ALA A 1 87 ? 4.420 -3.544 18.046 1.00 85.94 87 ALA A N 1
ATOM 661 C CA . ALA A 1 87 ? 3.652 -4.609 17.409 1.00 85.94 87 ALA A CA 1
ATOM 662 C C . ALA A 1 87 ? 2.301 -4.840 18.107 1.00 85.94 87 ALA A C 1
ATOM 664 O O . ALA A 1 87 ? 1.274 -4.959 17.442 1.00 85.94 87 ALA A O 1
ATOM 665 N N . GLN A 1 88 ? 2.290 -4.856 19.445 1.00 85.88 88 GLN A N 1
ATOM 666 C CA . GLN A 1 88 ? 1.064 -5.039 20.223 1.00 85.88 88 GLN A CA 1
ATOM 667 C C . GLN A 1 88 ? 0.087 -3.877 20.070 1.00 85.88 88 GLN A C 1
ATOM 669 O O . GLN A 1 88 ? -1.095 -4.125 19.861 1.00 85.88 88 GLN A O 1
ATOM 674 N N . LEU A 1 89 ? 0.568 -2.630 20.132 1.00 88.56 89 LEU A N 1
ATOM 675 C CA . LEU A 1 89 ? -0.289 -1.451 19.981 1.00 88.56 89 LEU A CA 1
ATOM 676 C C . LEU A 1 89 ? -0.944 -1.410 18.595 1.00 88.56 89 LEU A C 1
ATOM 678 O O . LEU A 1 89 ? -2.159 -1.274 18.495 1.00 88.56 89 LEU A O 1
ATOM 682 N N . LEU A 1 90 ? -0.163 -1.619 17.532 1.00 88.00 90 LEU A N 1
ATOM 683 C CA . LEU A 1 90 ? -0.682 -1.646 16.161 1.00 88.00 90 LEU A CA 1
ATOM 684 C C . LEU A 1 90 ? -1.671 -2.797 15.946 1.00 88.00 90 LEU A C 1
ATOM 686 O O . LEU A 1 90 ? -2.725 -2.605 15.339 1.00 88.00 90 LEU A O 1
ATOM 690 N N . THR A 1 91 ? -1.357 -3.982 16.476 1.00 88.69 91 THR A N 1
ATOM 691 C CA . THR A 1 91 ? -2.243 -5.147 16.372 1.00 88.69 91 THR A CA 1
ATOM 692 C C . THR A 1 91 ? -3.541 -4.920 17.143 1.00 88.69 91 THR A C 1
ATOM 694 O O . THR A 1 91 ? -4.605 -5.205 16.608 1.00 88.69 91 THR A O 1
ATOM 697 N N . ALA A 1 92 ? -3.486 -4.357 18.352 1.00 89.31 92 ALA A N 1
ATOM 698 C CA . ALA A 1 92 ? -4.671 -4.041 19.146 1.00 89.31 92 ALA A CA 1
ATOM 699 C C . ALA A 1 92 ? -5.561 -2.997 18.453 1.00 89.31 92 ALA A C 1
ATOM 701 O O . ALA A 1 92 ? -6.779 -3.170 18.396 1.00 89.31 92 ALA A O 1
ATOM 702 N N . SER A 1 93 ? -4.966 -1.953 17.866 1.00 89.94 93 SER A N 1
ATOM 703 C CA . SER A 1 93 ? -5.704 -0.962 17.078 1.00 89.94 93 SER A CA 1
ATOM 704 C C . SER A 1 93 ? -6.401 -1.606 15.880 1.00 89.94 93 SER A C 1
ATOM 706 O O . SER A 1 93 ? -7.594 -1.399 15.670 1.00 89.94 93 SER A O 1
ATOM 708 N N . ALA A 1 94 ? -5.697 -2.449 15.123 1.00 88.81 94 ALA A N 1
ATOM 709 C CA . ALA A 1 94 ? -6.290 -3.141 13.983 1.00 88.81 94 ALA A CA 1
ATOM 710 C C . ALA A 1 94 ? -7.369 -4.159 14.406 1.00 88.81 94 ALA A C 1
ATOM 712 O O . ALA A 1 94 ? -8.377 -4.308 13.721 1.00 88.81 94 ALA A O 1
ATOM 713 N N . GLN A 1 95 ? -7.214 -4.810 15.564 1.00 90.12 95 GLN A N 1
ATOM 714 C CA . GLN A 1 95 ? -8.221 -5.716 16.128 1.00 90.12 95 GLN A CA 1
ATOM 715 C C . GLN A 1 95 ? -9.515 -4.994 16.501 1.00 90.12 95 GLN A C 1
ATOM 717 O O . GLN A 1 95 ? -10.587 -5.549 16.295 1.00 90.12 95 GLN A O 1
ATOM 722 N N . ARG A 1 96 ? -9.443 -3.758 17.010 1.00 88.56 96 ARG A N 1
ATOM 723 C CA . ARG A 1 96 ? -10.644 -2.950 17.295 1.00 88.56 96 ARG A CA 1
ATOM 724 C C . ARG A 1 96 ? -11.409 -2.560 16.036 1.00 88.56 96 ARG A C 1
ATOM 726 O O . ARG A 1 96 ? -12.614 -2.347 16.105 1.00 88.56 96 ARG A O 1
ATOM 733 N N . LEU A 1 97 ? -10.713 -2.458 14.905 1.00 86.94 97 LEU A N 1
ATOM 734 C CA . LEU A 1 97 ? -11.346 -2.218 13.615 1.00 86.94 97 LEU A CA 1
ATOM 735 C C . LEU A 1 97 ? -11.982 -3.494 13.048 1.00 86.94 97 LEU A C 1
ATOM 737 O O . LEU A 1 97 ? -12.939 -3.387 12.288 1.00 86.94 97 LEU A O 1
ATOM 741 N N . ALA A 1 98 ? -11.489 -4.687 13.385 1.00 88.31 98 ALA A N 1
ATOM 742 C CA . ALA A 1 98 ? -12.001 -5.937 12.823 1.00 88.31 98 ALA A CA 1
ATOM 743 C C . ALA A 1 98 ? -13.513 -6.106 13.066 1.00 88.31 98 ALA A C 1
ATOM 745 O O . ALA A 1 98 ? -14.028 -5.798 14.142 1.00 88.31 98 ALA A O 1
ATOM 746 N N . GLY A 1 99 ? -14.237 -6.562 12.041 1.00 82.81 99 GLY A N 1
ATOM 747 C CA . GLY A 1 99 ? -15.703 -6.641 12.063 1.00 82.81 99 GLY A CA 1
ATOM 748 C C . GLY A 1 99 ? -16.460 -5.306 11.941 1.00 82.81 99 GLY A C 1
ATOM 749 O O . GLY A 1 99 ? -17.690 -5.309 11.978 1.00 82.81 99 GLY A O 1
ATOM 750 N N . THR A 1 100 ? -15.776 -4.168 11.772 1.00 86.38 100 THR A N 1
ATOM 751 C CA . THR A 1 100 ? -16.414 -2.862 11.505 1.00 86.38 100 THR A CA 1
ATOM 752 C C . THR A 1 100 ? -16.545 -2.593 9.997 1.00 86.38 100 THR A C 1
ATOM 754 O O . THR A 1 100 ? -15.780 -3.142 9.199 1.00 86.38 100 THR A O 1
ATOM 757 N N . PRO A 1 101 ? -17.464 -1.707 9.557 1.00 83.12 101 PRO A N 1
ATOM 758 C CA . PRO A 1 101 ? -17.582 -1.318 8.148 1.00 83.12 101 PRO A CA 1
ATOM 759 C C . PRO A 1 101 ? -16.470 -0.358 7.677 1.00 83.12 101 PRO A C 1
ATOM 761 O O . PRO A 1 101 ? -16.577 0.224 6.592 1.00 83.12 101 PRO A O 1
ATOM 764 N N . VAL A 1 102 ? -15.418 -0.156 8.479 1.00 85.75 102 VAL A N 1
ATOM 765 C CA . VAL A 1 102 ? -14.298 0.727 8.153 1.00 85.75 102 VAL A CA 1
ATOM 766 C C . VAL A 1 102 ? -13.591 0.239 6.895 1.00 85.75 102 VAL A C 1
ATOM 768 O O . VAL A 1 102 ? -13.293 -0.947 6.729 1.00 85.75 102 VAL A O 1
ATOM 771 N N . ARG A 1 103 ? -13.289 1.192 6.010 1.00 84.62 103 ARG A N 1
ATOM 772 C CA . ARG A 1 103 ? -12.485 0.953 4.815 1.00 84.62 103 ARG A CA 1
ATOM 773 C C . ARG A 1 103 ? -11.296 1.892 4.757 1.00 84.62 103 ARG A C 1
ATOM 775 O O . ARG A 1 103 ? -11.417 3.097 4.995 1.00 84.62 103 ARG A O 1
ATOM 782 N N . LEU A 1 104 ? -10.151 1.315 4.414 1.00 84.62 104 LEU A N 1
ATOM 783 C CA . LEU A 1 104 ? -8.935 2.034 4.083 1.00 84.62 104 LEU A CA 1
ATOM 784 C C . LEU A 1 104 ? -8.866 2.200 2.575 1.00 84.62 104 LEU A C 1
ATOM 786 O O . LEU A 1 104 ? -8.860 1.213 1.848 1.00 84.62 104 LEU A O 1
ATOM 790 N N . HIS A 1 105 ? -8.779 3.432 2.106 1.00 82.88 105 HIS A N 1
ATOM 791 C CA . HIS A 1 105 ? -8.632 3.739 0.695 1.00 82.88 105 HIS A CA 1
ATOM 792 C C . HIS A 1 105 ? -7.215 4.231 0.409 1.00 82.88 105 HIS A C 1
ATOM 794 O O . HIS A 1 105 ? -6.716 5.126 1.094 1.00 82.88 105 HIS A O 1
ATOM 800 N N . LEU A 1 106 ? -6.595 3.647 -0.614 1.00 82.94 106 LEU A N 1
ATOM 801 C CA . LEU A 1 106 ? -5.270 3.991 -1.117 1.00 82.94 106 LEU A CA 1
ATOM 802 C C . LEU A 1 106 ? -5.426 4.663 -2.481 1.00 82.94 106 LEU A C 1
ATOM 804 O O . LEU A 1 106 ? -5.901 4.034 -3.433 1.00 82.94 106 LEU A O 1
ATOM 808 N N . TYR A 1 107 ? -5.018 5.925 -2.575 1.00 76.44 107 TYR A N 1
ATOM 809 C CA . TYR A 1 107 ? -5.093 6.712 -3.802 1.00 76.44 107 TYR A CA 1
ATOM 810 C C . TYR A 1 107 ? -3.696 7.082 -4.302 1.00 76.44 107 TYR A C 1
ATOM 812 O O . TYR A 1 107 ? -2.836 7.443 -3.496 1.00 76.44 107 TYR A O 1
ATOM 820 N N . PRO A 1 108 ? -3.457 7.055 -5.624 1.00 71.06 108 PRO A N 1
ATOM 821 C CA . PRO A 1 108 ? -2.261 7.662 -6.182 1.00 71.06 108 PRO A CA 1
ATOM 822 C C . PRO A 1 108 ? -2.349 9.186 -6.040 1.00 71.06 108 PRO A C 1
ATOM 824 O O . PRO A 1 108 ? -3.372 9.788 -6.378 1.00 71.06 108 PRO A O 1
ATOM 827 N N . VAL A 1 109 ? -1.276 9.825 -5.577 1.00 66.94 109 VAL A N 1
ATOM 828 C CA . VAL A 1 109 ? -1.203 11.293 -5.524 1.00 66.94 109 VAL A CA 1
ATOM 829 C C . VAL A 1 109 ? -1.232 11.841 -6.957 1.00 66.94 109 VAL A C 1
ATOM 831 O O . VAL A 1 109 ? -0.322 11.594 -7.746 1.00 66.94 109 VAL A O 1
ATOM 834 N N . GLN A 1 110 ? -2.300 12.567 -7.309 1.00 54.50 110 GLN A N 1
ATOM 835 C CA . GLN A 1 110 ? -2.518 13.106 -8.663 1.00 54.50 110 GLN A CA 1
ATOM 836 C C . GLN A 1 110 ? -1.636 14.324 -8.990 1.00 54.50 110 GLN A C 1
ATOM 838 O O . GLN A 1 110 ? -1.446 14.653 -10.161 1.00 54.50 110 GLN A O 1
ATOM 843 N N . ALA A 1 111 ? -1.098 15.011 -7.979 1.00 52.34 111 ALA A N 1
ATOM 844 C CA . ALA A 1 111 ? -0.247 16.179 -8.172 1.00 52.34 111 ALA A CA 1
ATOM 845 C C . ALA A 1 111 ? 1.192 15.730 -8.426 1.00 52.34 111 ALA A C 1
ATOM 847 O O . ALA A 1 111 ? 1.830 15.229 -7.512 1.00 52.34 111 ALA A O 1
ATOM 848 N N . TYR A 1 112 ? 1.683 15.921 -9.652 1.00 51.19 112 TYR A N 1
ATOM 849 C CA . TYR A 1 112 ? 3.042 15.604 -10.096 1.00 51.19 112 TYR A CA 1
ATOM 850 C C . TYR A 1 112 ? 4.088 16.336 -9.230 1.00 51.19 112 TYR A C 1
ATOM 852 O O . TYR A 1 112 ? 4.353 17.519 -9.477 1.00 51.19 112 TYR A O 1
ATOM 860 N N . PRO A 1 113 ? 4.700 15.709 -8.207 1.00 48.94 113 PRO A N 1
ATOM 861 C CA . PRO A 1 113 ? 5.723 16.377 -7.428 1.00 48.94 113 PRO A CA 1
ATOM 862 C C . PRO A 1 113 ? 7.014 16.343 -8.247 1.00 48.94 113 PRO A C 1
ATOM 864 O O . PRO A 1 113 ? 7.300 15.387 -8.971 1.00 48.94 113 PRO A O 1
ATOM 867 N N . HIS A 1 114 ? 7.823 17.392 -8.136 1.00 47.88 114 HIS A N 1
ATOM 868 C CA . HIS A 1 114 ? 9.177 17.403 -8.681 1.00 47.88 114 HIS A CA 1
ATOM 869 C C . HIS A 1 114 ? 9.933 16.130 -8.220 1.00 47.88 114 HIS A C 1
ATOM 871 O O . HIS A 1 114 ? 9.750 15.721 -7.071 1.00 47.88 114 HIS A O 1
ATOM 877 N N . PRO A 1 115 ? 10.800 15.502 -9.043 1.00 51.69 115 PRO A N 1
ATOM 878 C CA . PRO A 1 115 ? 11.464 14.219 -8.746 1.00 51.69 115 PRO A CA 1
ATOM 879 C C . PRO A 1 115 ? 12.352 14.181 -7.478 1.00 51.69 115 PRO A C 1
ATOM 881 O O . PRO A 1 115 ? 13.010 13.175 -7.220 1.00 51.69 115 PRO A O 1
ATOM 884 N N . ALA A 1 116 ? 12.357 15.241 -6.665 1.00 48.81 116 ALA A N 1
ATOM 885 C CA . ALA A 1 116 ? 13.009 15.332 -5.363 1.00 48.81 116 ALA A CA 1
ATOM 886 C C . ALA A 1 116 ? 12.077 15.054 -4.154 1.00 48.81 116 ALA A C 1
ATOM 888 O O . ALA A 1 116 ? 12.584 14.725 -3.086 1.00 48.81 116 ALA A O 1
ATOM 889 N N . THR A 1 117 ? 10.742 15.130 -4.289 1.00 49.44 117 THR A N 1
ATOM 890 C CA . THR A 1 117 ? 9.760 14.935 -3.185 1.00 49.44 117 THR A CA 1
ATOM 891 C C . THR A 1 117 ? 8.979 13.607 -3.261 1.00 49.44 117 THR A C 1
ATOM 893 O O . THR A 1 117 ? 7.990 13.402 -2.568 1.00 49.44 117 THR A O 1
ATOM 896 N N . VAL A 1 118 ? 9.482 12.661 -4.060 1.00 52.09 118 VAL A N 1
ATOM 897 C CA . VAL A 1 118 ? 8.880 11.391 -4.551 1.00 52.09 118 VAL A CA 1
ATOM 898 C C . VAL A 1 118 ? 8.557 10.339 -3.479 1.00 52.09 118 VAL A C 1
ATOM 900 O O . VAL A 1 118 ? 8.183 9.215 -3.797 1.00 52.09 118 VAL A O 1
ATOM 903 N N . ARG A 1 119 ? 8.720 10.644 -2.191 1.00 52.22 119 ARG A N 1
ATOM 904 C CA . ARG A 1 119 ? 8.507 9.642 -1.136 1.00 52.22 119 ARG A CA 1
ATOM 905 C C . ARG A 1 119 ? 7.036 9.330 -0.879 1.00 52.22 119 ARG A C 1
ATOM 907 O O . ARG A 1 119 ? 6.758 8.257 -0.376 1.00 52.22 119 ARG A O 1
ATOM 914 N N . GLU A 1 120 ? 6.119 10.214 -1.263 1.00 58.44 120 GLU A N 1
ATOM 915 C CA . GLU A 1 120 ? 4.699 10.101 -0.923 1.00 58.44 120 GLU A CA 1
ATOM 916 C C . GLU A 1 120 ? 3.842 9.954 -2.182 1.00 58.44 120 GLU A C 1
ATOM 918 O O . GLU A 1 120 ? 3.207 10.897 -2.642 1.00 58.44 120 GLU A O 1
ATOM 923 N N . CYS A 1 121 ? 3.859 8.764 -2.779 1.00 54.66 121 CYS A N 1
ATOM 924 C CA . CYS A 1 121 ? 3.089 8.491 -4.001 1.00 54.66 121 CYS A CA 1
ATOM 925 C C . CYS A 1 121 ? 1.685 7.948 -3.711 1.00 54.66 121 CYS A C 1
ATOM 927 O O . CYS A 1 121 ? 0.837 7.928 -4.603 1.00 54.66 121 CYS A O 1
ATOM 929 N N . THR A 1 122 ? 1.455 7.524 -2.468 1.00 64.69 122 THR A N 1
ATOM 930 C CA . THR A 1 122 ? 0.210 6.920 -2.003 1.00 64.69 122 THR A CA 1
ATOM 931 C C . THR A 1 122 ? -0.383 7.775 -0.887 1.00 64.69 122 THR A C 1
ATOM 933 O O . THR A 1 122 ? 0.253 8.007 0.146 1.00 64.69 122 THR A O 1
ATOM 936 N N . GLU A 1 123 ? -1.613 8.235 -1.080 1.00 71.50 123 GLU A N 1
ATOM 937 C CA . GLU A 1 123 ? -2.426 8.833 -0.029 1.00 71.50 123 GLU A CA 1
ATOM 938 C C . GLU A 1 123 ? -3.314 7.755 0.592 1.00 71.50 123 GLU A C 1
ATOM 940 O O . GLU A 1 123 ? -3.993 7.011 -0.117 1.00 71.50 123 GLU A O 1
ATOM 945 N N . ILE A 1 124 ? -3.299 7.666 1.922 1.00 76.50 124 ILE A N 1
ATOM 946 C CA . ILE A 1 124 ? -4.064 6.674 2.673 1.00 76.50 124 ILE A CA 1
ATOM 947 C C . ILE A 1 124 ? -5.132 7.392 3.490 1.00 76.50 124 ILE A C 1
ATOM 949 O O . ILE A 1 124 ? -4.816 8.270 4.292 1.00 76.50 124 ILE A O 1
ATOM 953 N N . ARG A 1 125 ? -6.396 6.997 3.316 1.00 75.81 125 ARG A N 1
ATOM 954 C CA . ARG A 1 125 ? -7.528 7.546 4.072 1.00 75.81 125 ARG A CA 1
ATOM 955 C C . ARG A 1 125 ? -8.339 6.428 4.708 1.00 75.81 125 ARG A C 1
ATOM 957 O O . ARG A 1 125 ? -8.750 5.496 4.026 1.00 75.81 125 ARG A O 1
ATOM 964 N N . LEU A 1 126 ? -8.582 6.546 6.008 1.00 76.75 126 LEU A N 1
ATOM 965 C CA . LEU A 1 126 ? -9.374 5.603 6.792 1.00 76.75 126 LEU A CA 1
ATOM 966 C C . LEU A 1 126 ? -10.721 6.262 7.122 1.00 76.75 126 LEU A C 1
ATOM 968 O O . LEU A 1 126 ? -10.772 7.253 7.851 1.00 76.75 126 LEU A O 1
ATOM 972 N N . SER A 1 127 ? -11.806 5.764 6.534 1.00 75.69 127 SER A N 1
ATOM 973 C CA . SER A 1 127 ? -13.143 6.343 6.717 1.00 75.69 127 SER A CA 1
ATOM 974 C C . SER A 1 127 ? -13.759 5.888 8.043 1.00 75.69 127 SER A C 1
ATOM 976 O O . SER A 1 127 ? -13.743 4.699 8.341 1.00 75.69 127 SER A O 1
ATOM 978 N N . TYR A 1 128 ? -14.324 6.825 8.814 1.00 66.69 128 TYR A N 1
ATOM 979 C CA . TYR A 1 128 ? -15.083 6.581 10.058 1.00 66.69 128 TYR A CA 1
ATOM 980 C C . TYR A 1 128 ? -14.318 5.936 11.227 1.00 66.69 128 TYR A C 1
ATOM 982 O O . TYR A 1 128 ? -14.881 5.738 12.294 1.00 66.69 128 TYR A O 1
ATOM 990 N N . ALA A 1 129 ? -13.016 5.675 11.104 1.00 74.00 129 ALA A N 1
ATOM 991 C CA . ALA A 1 129 ? -12.259 4.994 12.157 1.00 74.00 129 ALA A CA 1
ATOM 992 C C . ALA A 1 129 ? -12.119 5.753 13.483 1.00 74.00 129 ALA A C 1
ATOM 994 O O . ALA A 1 129 ? -11.808 5.131 14.496 1.00 74.00 129 ALA A O 1
ATOM 995 N N . GLN A 1 130 ? -12.384 7.062 13.498 1.00 73.62 130 GLN A N 1
ATOM 996 C CA . GLN A 1 130 ? -12.409 7.859 14.729 1.00 73.62 130 GLN A CA 1
ATOM 997 C C . GLN A 1 130 ? -13.505 7.407 15.712 1.00 73.62 130 GLN A C 1
ATOM 999 O O . GLN A 1 130 ? -13.447 7.762 16.884 1.00 73.62 130 GLN A O 1
ATOM 1004 N N . GLU A 1 131 ? -14.486 6.616 15.260 1.00 81.00 131 GLU A N 1
ATOM 1005 C CA . GLU A 1 131 ? -15.512 6.018 16.124 1.00 81.00 131 GLU A CA 1
ATOM 1006 C C . GLU A 1 131 ? -14.977 4.839 16.962 1.00 81.00 131 GLU A C 1
ATOM 1008 O O . GLU A 1 131 ? -15.543 4.528 18.008 1.00 81.00 131 GLU A O 1
ATOM 1013 N N . TRP A 1 132 ? -13.873 4.206 16.543 1.00 85.12 132 TRP A N 1
ATOM 1014 C CA . TRP A 1 132 ? -13.300 3.014 17.196 1.00 85.12 132 TRP A CA 1
ATOM 1015 C C . TRP A 1 132 ? -11.871 3.206 17.707 1.00 85.12 132 TRP A C 1
ATOM 1017 O O . TRP A 1 132 ? -11.414 2.456 18.572 1.00 85.12 132 TRP A O 1
ATOM 1027 N N . LEU A 1 133 ? -11.156 4.190 17.167 1.00 85.19 133 LEU A N 1
ATOM 1028 C CA . LEU A 1 133 ? -9.768 4.487 17.490 1.00 85.19 133 LEU A CA 1
ATOM 1029 C C . LEU A 1 133 ? -9.596 5.962 17.821 1.00 85.19 133 LEU A C 1
ATOM 1031 O O . LEU A 1 133 ? -10.234 6.840 17.239 1.00 85.19 133 LEU A O 1
ATOM 1035 N N . THR A 1 134 ? -8.652 6.239 18.713 1.00 87.38 134 THR A N 1
ATOM 1036 C CA . THR A 1 134 ? -8.197 7.607 18.957 1.00 87.38 134 THR A CA 1
ATOM 1037 C C . THR A 1 134 ? -7.493 8.177 17.720 1.00 87.38 134 THR A C 1
ATOM 1039 O O . THR A 1 134 ? -7.021 7.447 16.842 1.00 87.38 134 THR A O 1
ATOM 1042 N N . ALA A 1 135 ? -7.390 9.506 17.644 1.00 85.31 135 ALA A N 1
ATOM 1043 C CA . ALA A 1 135 ? -6.688 10.169 16.546 1.00 85.31 135 ALA A CA 1
ATOM 1044 C C . ALA A 1 135 ? -5.209 9.742 16.454 1.00 85.31 135 ALA A C 1
ATOM 1046 O O . ALA A 1 135 ? -4.696 9.577 15.348 1.00 85.31 135 ALA A O 1
ATOM 1047 N N . GLU A 1 136 ? -4.548 9.516 17.594 1.00 86.38 136 GLU A N 1
ATOM 1048 C CA . GLU A 1 136 ? -3.157 9.051 17.649 1.00 86.38 136 GLU A CA 1
ATOM 1049 C C . GLU A 1 136 ? -3.011 7.612 17.143 1.00 86.38 136 GLU A C 1
ATOM 1051 O O . GLU A 1 136 ? -2.148 7.344 16.309 1.00 86.38 136 GLU A O 1
ATOM 1056 N N . GLU A 1 137 ? -3.888 6.697 17.568 1.00 86.06 137 GLU A N 1
ATOM 1057 C CA . GLU A 1 137 ? -3.890 5.308 17.088 1.00 86.06 137 GLU A CA 1
ATOM 1058 C C . GLU A 1 137 ? -4.170 5.232 15.580 1.00 86.06 137 GLU A C 1
ATOM 1060 O O . GLU A 1 137 ? -3.500 4.484 14.863 1.00 86.06 137 GLU A O 1
ATOM 1065 N N . CYS A 1 138 ? -5.116 6.037 15.078 1.00 84.50 138 CYS A N 1
ATOM 1066 C CA . CYS A 1 138 ? -5.368 6.160 13.642 1.00 84.50 138 CYS A CA 1
ATOM 1067 C C . CYS A 1 138 ? -4.127 6.665 12.901 1.00 84.50 138 CYS A C 1
ATOM 1069 O O . CYS A 1 138 ? -3.756 6.105 11.870 1.00 84.50 138 CYS A O 1
ATOM 1071 N N . ALA A 1 139 ? -3.486 7.721 13.407 1.00 85.31 139 ALA A N 1
ATOM 1072 C CA . ALA A 1 139 ? -2.311 8.309 12.777 1.00 85.31 139 ALA A CA 1
ATOM 1073 C C . ALA A 1 139 ? -1.118 7.341 12.759 1.00 85.31 139 ALA A C 1
ATOM 1075 O O . ALA A 1 139 ? -0.446 7.244 11.730 1.00 85.31 139 ALA A O 1
ATOM 1076 N N . ASP A 1 140 ? -0.867 6.597 13.842 1.00 87.44 140 ASP A N 1
ATOM 1077 C CA . ASP A 1 140 ? 0.224 5.613 13.892 1.00 87.44 140 ASP A CA 1
ATOM 1078 C C . ASP A 1 140 ? -0.041 4.441 12.938 1.00 87.44 140 ASP A C 1
ATOM 1080 O O . ASP A 1 140 ? 0.838 4.077 12.155 1.00 87.44 140 ASP A O 1
ATOM 1084 N N . LEU A 1 141 ? -1.273 3.914 12.905 1.00 86.31 141 LEU A N 1
ATOM 1085 C CA . LEU A 1 141 ? -1.655 2.846 11.977 1.00 86.31 141 LEU A CA 1
ATOM 1086 C C . LEU A 1 141 ? -1.536 3.293 10.510 1.00 86.31 141 LEU A C 1
ATOM 1088 O O . LEU A 1 141 ? -0.972 2.575 9.683 1.00 86.31 141 LEU A O 1
ATOM 1092 N N . LEU A 1 142 ? -2.012 4.498 10.186 1.00 86.38 142 LEU A N 1
ATOM 1093 C CA . LEU A 1 142 ? -1.891 5.082 8.847 1.00 86.38 142 LEU A CA 1
ATOM 1094 C C . LEU A 1 142 ? -0.430 5.294 8.447 1.00 86.38 142 LEU A C 1
ATOM 1096 O O . LEU A 1 142 ? -0.037 4.940 7.336 1.00 86.38 142 LEU A O 1
ATOM 1100 N N . THR A 1 143 ? 0.381 5.834 9.357 1.00 88.12 143 THR A N 1
ATOM 1101 C CA . THR A 1 143 ? 1.816 6.054 9.134 1.00 88.12 143 THR A CA 1
ATOM 1102 C C . THR A 1 143 ? 2.537 4.734 8.896 1.00 88.12 143 THR A C 1
ATOM 1104 O O . THR A 1 143 ? 3.376 4.634 8.001 1.00 88.12 143 THR A O 1
ATOM 1107 N N . PHE A 1 144 ? 2.185 3.702 9.659 1.00 87.50 144 PHE A N 1
ATOM 1108 C CA . PHE A 1 144 ? 2.755 2.372 9.525 1.00 87.50 144 PHE A CA 1
ATOM 1109 C C . PHE A 1 144 ? 2.423 1.731 8.172 1.00 87.50 144 PHE A C 1
ATOM 1111 O O . PHE A 1 144 ? 3.326 1.304 7.452 1.00 87.50 144 PHE A O 1
ATOM 1118 N N . LEU A 1 145 ? 1.145 1.721 7.781 1.00 86.94 145 LEU A N 1
ATOM 1119 C CA . LEU A 1 145 ? 0.715 1.166 6.494 1.00 86.94 145 LEU A CA 1
ATOM 1120 C C . LEU A 1 145 ? 1.295 1.950 5.309 1.00 86.94 145 LEU A C 1
ATOM 1122 O O . LEU A 1 145 ? 1.709 1.343 4.318 1.00 86.94 145 LEU A O 1
ATOM 1126 N N . LYS A 1 146 ? 1.398 3.280 5.431 1.00 85.81 146 LYS A N 1
ATOM 1127 C CA . LYS A 1 146 ? 2.048 4.138 4.432 1.00 85.81 146 LYS A CA 1
ATOM 1128 C C . LYS A 1 146 ? 3.525 3.797 4.282 1.00 85.81 146 LYS A C 1
ATOM 1130 O O . LYS A 1 146 ? 3.971 3.560 3.166 1.00 85.81 146 LYS A O 1
ATOM 1135 N N . ALA A 1 147 ? 4.254 3.652 5.387 1.00 85.75 147 ALA A N 1
ATOM 1136 C CA . ALA A 1 147 ? 5.660 3.261 5.350 1.00 85.75 147 ALA A CA 1
ATOM 1137 C C . ALA A 1 147 ? 5.870 1.896 4.666 1.00 85.75 147 ALA A C 1
ATOM 1139 O O . ALA A 1 147 ? 6.830 1.724 3.911 1.00 85.75 147 ALA A O 1
ATOM 1140 N N . SER A 1 148 ? 4.963 0.937 4.885 1.00 86.00 148 SER A N 1
ATOM 1141 C CA . SER A 1 148 ? 4.989 -0.366 4.208 1.00 86.00 148 SER A CA 1
ATOM 1142 C C . SER A 1 148 ? 4.726 -0.256 2.701 1.00 86.00 148 SER A C 1
ATOM 1144 O O . SER A 1 148 ? 5.413 -0.907 1.912 1.00 86.00 148 SER A O 1
ATOM 1146 N N . ALA A 1 149 ? 3.771 0.578 2.278 1.00 83.88 149 ALA A N 1
ATOM 1147 C CA . ALA A 1 149 ? 3.501 0.834 0.862 1.00 83.88 149 ALA A CA 1
ATOM 1148 C C . ALA A 1 149 ? 4.686 1.547 0.179 1.00 83.88 149 ALA A C 1
ATOM 1150 O O . ALA A 1 149 ? 5.147 1.116 -0.880 1.00 83.88 149 ALA A O 1
ATOM 1151 N N . ASP A 1 150 ? 5.247 2.572 0.824 1.00 83.38 150 ASP A N 1
ATOM 1152 C CA . ASP A 1 150 ? 6.402 3.323 0.322 1.00 83.38 150 ASP A CA 1
ATOM 1153 C C . ASP A 1 150 ? 7.643 2.428 0.190 1.00 83.38 150 ASP A C 1
ATOM 1155 O O . ASP A 1 150 ? 8.414 2.557 -0.764 1.00 83.38 150 ASP A O 1
ATOM 1159 N N . ARG A 1 151 ? 7.819 1.456 1.099 1.00 84.25 151 ARG A N 1
ATOM 1160 C CA . ARG A 1 151 ? 8.880 0.440 1.010 1.00 84.25 151 ARG A CA 1
ATOM 1161 C C . ARG A 1 151 ? 8.764 -0.389 -0.269 1.00 84.25 151 ARG A C 1
ATOM 1163 O O . ARG A 1 151 ? 9.779 -0.623 -0.925 1.00 84.25 151 ARG A O 1
ATOM 1170 N N . VAL A 1 152 ? 7.556 -0.830 -0.621 1.00 84.12 152 VAL A N 1
ATOM 1171 C CA . VAL A 1 152 ? 7.304 -1.602 -1.848 1.00 84.12 152 VAL A CA 1
ATOM 1172 C C . VAL A 1 152 ? 7.601 -0.749 -3.079 1.00 84.12 152 VAL A C 1
ATOM 1174 O O . VAL A 1 152 ? 8.364 -1.182 -3.944 1.00 84.12 152 VAL A O 1
ATOM 1177 N N . CYS A 1 153 ? 7.090 0.485 -3.127 1.00 80.44 153 CYS A N 1
ATOM 1178 C CA . CYS A 1 153 ? 7.370 1.419 -4.220 1.00 80.44 153 CYS A CA 1
ATOM 1179 C C . CYS A 1 153 ? 8.872 1.670 -4.395 1.00 80.44 153 CYS A C 1
ATOM 1181 O O . CYS A 1 153 ? 9.377 1.658 -5.517 1.00 80.44 153 CYS A O 1
ATOM 1183 N N . GLU A 1 154 ? 9.608 1.846 -3.298 1.00 82.62 154 GLU A N 1
ATOM 1184 C CA . GLU A 1 154 ? 11.049 2.082 -3.330 1.00 82.62 154 GLU A CA 1
ATOM 1185 C C . GLU A 1 154 ? 11.828 0.878 -3.878 1.00 82.62 154 GLU A C 1
ATOM 1187 O O . GLU A 1 154 ? 12.723 1.056 -4.707 1.00 82.62 154 GL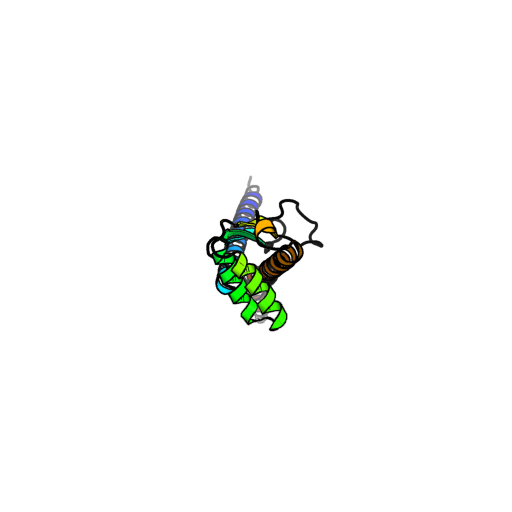U A O 1
ATOM 1192 N N . ILE A 1 155 ? 11.475 -0.347 -3.472 1.00 83.69 155 ILE A N 1
ATOM 1193 C CA . ILE A 1 155 ? 12.102 -1.566 -4.005 1.00 83.69 155 ILE A CA 1
ATOM 1194 C C . ILE A 1 155 ? 11.851 -1.667 -5.510 1.00 83.69 155 ILE A C 1
ATOM 1196 O O . ILE A 1 155 ? 12.794 -1.861 -6.277 1.00 83.69 155 ILE A O 1
ATOM 1200 N N . VAL A 1 156 ? 10.607 -1.467 -5.957 1.00 82.06 156 VAL A N 1
ATOM 1201 C CA . VAL A 1 156 ? 10.294 -1.531 -7.389 1.00 82.06 156 VAL A CA 1
ATOM 1202 C C . VAL A 1 156 ? 11.006 -0.427 -8.160 1.00 82.06 156 VAL A C 1
ATOM 1204 O O . VAL A 1 156 ? 11.514 -0.679 -9.247 1.00 82.06 156 VAL A O 1
ATOM 1207 N N . ARG A 1 157 ? 11.124 0.779 -7.602 1.00 78.94 157 ARG A N 1
ATOM 1208 C CA . ARG A 1 157 ? 11.868 1.881 -8.220 1.00 78.94 157 ARG A CA 1
ATOM 1209 C C . ARG A 1 157 ? 13.351 1.542 -8.397 1.00 78.94 157 ARG A C 1
ATOM 1211 O O . ARG A 1 157 ? 13.943 1.870 -9.428 1.00 78.94 157 ARG A O 1
ATOM 1218 N N . GLN A 1 158 ? 13.965 0.883 -7.414 1.00 80.31 158 GLN A N 1
ATOM 1219 C CA . GLN A 1 158 ? 15.346 0.403 -7.514 1.00 80.31 158 GLN A CA 1
ATOM 1220 C C . GLN A 1 158 ? 15.479 -0.728 -8.544 1.00 80.31 158 GLN A C 1
ATOM 1222 O O . GLN A 1 158 ? 16.396 -0.706 -9.370 1.00 80.31 158 GLN A O 1
ATOM 1227 N N . ASP A 1 159 ? 14.546 -1.677 -8.543 1.00 81.50 159 ASP A N 1
ATOM 1228 C CA . ASP A 1 159 ? 14.546 -2.816 -9.461 1.00 81.50 159 ASP A CA 1
ATOM 1229 C C . ASP A 1 159 ? 14.202 -2.423 -10.898 1.00 81.50 159 ASP A C 1
ATOM 1231 O O . ASP A 1 159 ? 14.756 -2.996 -11.832 1.00 81.50 159 ASP A O 1
ATOM 1235 N N . ALA A 1 160 ? 13.387 -1.391 -11.110 1.00 77.44 160 ALA A N 1
ATOM 1236 C CA . ALA A 1 160 ? 13.060 -0.866 -12.431 1.00 77.44 160 ALA A CA 1
ATOM 1237 C C . ALA A 1 160 ? 14.318 -0.448 -13.198 1.00 77.44 160 ALA A C 1
ATOM 1239 O O . ALA A 1 160 ? 14.417 -0.694 -14.399 1.00 77.44 160 ALA A O 1
ATOM 1240 N N . ARG A 1 161 ? 15.328 0.100 -12.504 1.00 75.56 161 ARG A N 1
ATOM 1241 C CA . ARG A 1 161 ? 16.635 0.404 -13.110 1.00 75.56 161 ARG A CA 1
ATOM 1242 C C . ARG A 1 161 ? 17.362 -0.863 -13.562 1.00 75.56 161 ARG A C 1
ATOM 1244 O O . ARG A 1 161 ? 17.985 -0.854 -14.619 1.00 75.56 161 ARG A O 1
ATOM 1251 N N . ARG A 1 162 ? 17.267 -1.955 -12.794 1.00 78.75 162 ARG A N 1
ATOM 1252 C CA . ARG A 1 162 ? 17.856 -3.259 -13.151 1.00 78.75 162 ARG A CA 1
ATOM 1253 C C . ARG A 1 162 ? 17.118 -3.906 -14.322 1.00 78.75 162 ARG A C 1
ATOM 1255 O O . ARG A 1 162 ? 17.769 -4.388 -15.241 1.00 78.75 162 ARG A O 1
ATOM 1262 N N . ILE A 1 163 ? 15.784 -3.861 -14.325 1.00 77.81 163 ILE A N 1
ATOM 1263 C CA . ILE A 1 163 ? 14.942 -4.361 -15.424 1.00 77.81 163 ILE A CA 1
ATOM 1264 C C . ILE A 1 163 ? 15.244 -3.574 -16.707 1.00 77.81 163 ILE A C 1
ATOM 1266 O O . ILE A 1 163 ? 15.469 -4.169 -17.757 1.00 77.81 163 ILE A O 1
ATOM 1270 N N . ALA A 1 164 ? 15.343 -2.245 -16.617 1.00 74.69 164 ALA A N 1
ATOM 1271 C CA . ALA A 1 164 ? 15.726 -1.398 -17.743 1.00 74.69 164 ALA A CA 1
ATOM 1272 C C . ALA A 1 164 ? 17.142 -1.709 -18.256 1.00 74.69 164 ALA A C 1
ATOM 1274 O O . ALA A 1 164 ? 17.351 -1.760 -19.466 1.00 74.69 164 ALA A O 1
ATOM 1275 N N . ALA A 1 165 ? 18.103 -1.961 -17.360 1.00 77.31 165 ALA A N 1
ATOM 1276 C CA . ALA A 1 165 ? 19.459 -2.356 -17.738 1.00 77.31 165 ALA A CA 1
ATOM 1277 C C . ALA A 1 165 ? 19.508 -3.738 -18.414 1.00 77.31 165 ALA A C 1
ATOM 1279 O O . ALA A 1 165 ? 20.263 -3.914 -19.365 1.00 77.31 165 ALA A O 1
ATOM 1280 N N . ALA A 1 166 ? 18.691 -4.698 -17.973 1.00 77.00 166 ALA A N 1
ATOM 1281 C CA . ALA A 1 166 ? 18.591 -6.021 -18.594 1.00 77.00 166 ALA A CA 1
ATOM 1282 C C . ALA A 1 166 ? 17.935 -5.980 -19.987 1.00 77.00 166 ALA A C 1
ATOM 1284 O O . ALA A 1 166 ? 18.262 -6.793 -20.847 1.00 77.00 166 ALA A O 1
ATOM 1285 N N . LEU A 1 167 ? 17.027 -5.026 -20.213 1.00 72.44 167 LEU A N 1
ATOM 1286 C CA . LEU A 1 167 ? 16.377 -4.785 -21.507 1.00 72.44 167 LEU A CA 1
ATOM 1287 C C . LEU A 1 167 ? 17.203 -3.892 -22.444 1.00 72.44 167 LEU A C 1
ATOM 1289 O O . LEU A 1 167 ? 16.837 -3.724 -23.610 1.00 72.44 167 LEU A O 1
ATOM 1293 N N . ALA A 1 168 ? 18.297 -3.291 -21.964 1.00 68.94 168 ALA A N 1
ATOM 1294 C CA . ALA A 1 168 ? 19.202 -2.560 -22.833 1.00 68.94 168 ALA A CA 1
ATOM 1295 C C . ALA A 1 168 ? 19.864 -3.556 -23.802 1.00 68.94 168 ALA A C 1
ATOM 1297 O O . ALA A 1 168 ? 20.374 -4.589 -23.362 1.00 68.94 168 ALA A O 1
ATOM 1298 N N . PRO A 1 169 ? 19.877 -3.277 -25.118 1.00 56.62 169 PRO A N 1
ATOM 1299 C CA . PRO A 1 169 ? 20.509 -4.166 -26.076 1.00 56.62 169 PRO A CA 1
ATOM 1300 C C . PRO A 1 169 ? 21.973 -4.351 -25.681 1.00 56.62 169 PRO A C 1
ATOM 1302 O O . PRO A 1 169 ? 22.678 -3.379 -25.398 1.00 56.62 169 PRO A O 1
ATOM 1305 N N . SER A 1 170 ? 22.459 -5.592 -25.705 1.00 52.50 170 SER A N 1
ATOM 1306 C CA . SER A 1 170 ? 23.878 -5.912 -25.546 1.00 52.50 170 SER A CA 1
ATOM 1307 C C . SER A 1 170 ? 24.686 -5.468 -26.778 1.00 52.50 170 SER A C 1
ATOM 1309 O O . SER A 1 170 ? 25.472 -6.229 -27.334 1.00 52.50 170 SER A O 1
ATOM 1311 N N . ALA A 1 171 ? 24.505 -4.233 -27.244 1.00 46.16 171 ALA A N 1
ATOM 1312 C CA . ALA A 1 171 ? 25.188 -3.679 -28.409 1.00 46.16 171 ALA A CA 1
ATOM 1313 C C . ALA A 1 171 ? 26.689 -3.418 -28.153 1.00 46.16 171 ALA A C 1
ATOM 1315 O O . ALA A 1 171 ? 27.420 -3.041 -29.061 1.00 46.16 171 ALA A O 1
ATOM 1316 N N . GLY A 1 172 ? 27.175 -3.640 -26.925 1.00 46.44 172 GLY A N 1
ATOM 1317 C CA . GLY A 1 172 ? 28.560 -3.368 -26.532 1.00 46.44 172 GLY A CA 1
ATOM 1318 C C . GLY A 1 172 ? 29.535 -4.551 -26.574 1.00 46.44 172 GLY A C 1
ATOM 1319 O O . GLY A 1 172 ? 30.737 -4.314 -26.476 1.00 46.44 172 GLY A O 1
ATOM 1320 N N . LYS A 1 173 ? 29.079 -5.808 -26.706 1.00 38.72 173 LYS A N 1
ATOM 1321 C CA . LYS A 1 173 ? 30.002 -6.967 -26.739 1.00 38.72 173 LYS A CA 1
ATOM 1322 C C . LYS A 1 173 ? 30.354 -7.440 -28.151 1.00 38.72 173 LYS A C 1
ATOM 1324 O O . LYS A 1 173 ? 31.513 -7.750 -28.394 1.00 38.72 173 LYS A O 1
ATOM 1329 N N . ALA A 1 174 ? 29.427 -7.374 -29.106 1.00 41.94 174 ALA A N 1
ATOM 1330 C CA . ALA A 1 174 ? 29.688 -7.859 -30.465 1.00 41.94 174 ALA A CA 1
ATOM 1331 C C . ALA A 1 174 ? 30.624 -6.945 -31.288 1.00 41.94 174 ALA A C 1
ATOM 1333 O O . ALA A 1 174 ? 31.418 -7.432 -32.088 1.00 41.94 174 ALA A O 1
ATOM 1334 N N . HIS A 1 175 ? 30.607 -5.621 -31.074 1.00 37.66 175 HIS A N 1
ATOM 1335 C CA . HIS A 1 175 ? 31.432 -4.708 -31.881 1.00 37.66 175 HIS A CA 1
ATOM 1336 C C . HIS A 1 175 ? 32.907 -4.645 -31.428 1.00 37.66 175 HIS A C 1
ATOM 1338 O O . HIS A 1 175 ? 33.776 -4.211 -32.188 1.00 37.66 175 HIS A O 1
ATOM 1344 N N . ARG A 1 176 ? 33.222 -5.095 -30.204 1.00 37.22 176 ARG A N 1
ATOM 1345 C CA . ARG A 1 176 ? 34.604 -5.114 -29.692 1.00 37.22 176 ARG A CA 1
ATOM 1346 C C . ARG A 1 176 ? 35.372 -6.384 -30.079 1.00 37.22 176 ARG A C 1
ATOM 1348 O O . ARG A 1 176 ? 36.589 -6.314 -30.199 1.00 37.22 176 ARG A O 1
ATOM 1355 N N . GLU A 1 177 ? 34.683 -7.494 -30.355 1.00 41.03 177 GLU A N 1
ATOM 1356 C CA . GLU A 1 177 ? 35.310 -8.725 -30.870 1.00 41.03 177 GLU A CA 1
ATOM 1357 C C . GLU A 1 177 ? 35.548 -8.686 -32.389 1.00 41.03 177 GLU A C 1
ATOM 1359 O O . GLU A 1 177 ? 36.590 -9.146 -32.855 1.00 41.03 177 GLU A O 1
ATOM 1364 N N . LEU A 1 178 ? 34.674 -8.037 -33.168 1.00 45.22 178 LEU A N 1
ATOM 1365 C CA . LEU A 1 178 ? 34.873 -7.881 -34.619 1.00 45.22 178 LEU A CA 1
ATOM 1366 C C . LEU A 1 178 ? 36.008 -6.906 -34.989 1.00 45.22 178 LEU A C 1
ATOM 1368 O O . LEU A 1 178 ? 36.627 -7.066 -36.036 1.00 45.22 178 LEU A O 1
ATOM 1372 N N . ALA A 1 179 ? 36.352 -5.949 -34.120 1.00 47.22 179 ALA A N 1
ATOM 1373 C CA . ALA A 1 179 ? 37.508 -5.065 -34.324 1.00 47.22 179 ALA A CA 1
ATOM 1374 C C . ALA A 1 179 ? 38.855 -5.708 -33.925 1.00 47.22 179 ALA A C 1
ATOM 1376 O O . ALA A 1 179 ? 39.910 -5.247 -34.362 1.00 47.22 179 ALA A O 1
ATOM 1377 N N . ALA A 1 180 ? 38.838 -6.778 -33.120 1.00 48.94 180 ALA A N 1
ATOM 1378 C CA . ALA A 1 180 ? 40.039 -7.519 -32.725 1.00 48.94 180 ALA A CA 1
ATOM 1379 C C . ALA A 1 180 ? 40.436 -8.608 -33.746 1.00 48.94 180 ALA A C 1
ATOM 1381 O O . ALA A 1 180 ? 41.599 -9.001 -33.796 1.00 48.94 180 ALA A O 1
ATOM 1382 N N . SER A 1 181 ? 39.509 -9.038 -34.611 1.00 49.12 181 SER A N 1
ATOM 1383 C CA . SER A 1 181 ? 39.730 -10.055 -35.656 1.00 49.12 181 SER A CA 1
ATOM 1384 C C . SER A 1 181 ? 40.059 -9.442 -37.034 1.00 49.12 181 SER A C 1
ATOM 1386 O O . SER A 1 181 ? 39.613 -9.912 -38.075 1.00 49.12 181 SER A O 1
ATOM 1388 N N . GLY A 1 182 ? 40.801 -8.329 -37.051 1.00 50.44 182 GLY A N 1
ATOM 1389 C CA . GLY A 1 182 ? 41.035 -7.511 -38.252 1.00 50.44 182 GLY A CA 1
ATOM 1390 C C . GLY A 1 182 ? 42.500 -7.294 -38.637 1.00 50.44 182 GLY A C 1
ATOM 1391 O O . GLY A 1 182 ? 42.800 -6.325 -39.330 1.00 50.44 182 GLY A O 1
ATOM 1392 N N . ARG A 1 183 ? 43.446 -8.134 -38.190 1.00 50.34 183 ARG A N 1
ATOM 1393 C CA . ARG A 1 183 ? 44.847 -8.072 -38.656 1.00 50.34 183 ARG A CA 1
ATOM 1394 C C . ARG A 1 183 ? 45.484 -9.452 -38.790 1.00 50.34 183 ARG A C 1
ATOM 1396 O O . ARG A 1 183 ? 46.059 -9.958 -37.833 1.00 50.34 183 ARG A O 1
ATOM 1403 N N . ARG A 1 184 ? 45.478 -9.981 -40.016 1.00 44.19 184 ARG A N 1
ATOM 1404 C CA . ARG A 1 184 ? 46.665 -10.514 -40.718 1.00 44.19 184 ARG A CA 1
ATOM 1405 C C . ARG A 1 184 ? 46.260 -10.960 -42.125 1.00 44.19 184 ARG A C 1
ATOM 1407 O O . ARG A 1 184 ? 45.891 -12.103 -42.340 1.00 44.19 184 ARG A O 1
ATOM 1414 N N . ILE A 1 185 ? 46.392 -10.052 -43.086 1.00 43.22 185 ILE A N 1
ATOM 1415 C CA . ILE A 1 185 ? 46.799 -10.430 -44.439 1.00 43.22 185 ILE A CA 1
ATOM 1416 C C . ILE A 1 185 ? 48.041 -9.590 -44.720 1.00 43.22 185 ILE A C 1
ATOM 1418 O O . ILE A 1 185 ? 47.979 -8.361 -44.719 1.00 43.22 185 ILE A O 1
ATOM 1422 N N . ARG A 1 186 ? 49.186 -10.255 -44.859 1.00 40.97 186 ARG A N 1
ATOM 1423 C CA . ARG A 1 186 ? 50.383 -9.691 -45.483 1.00 40.97 186 ARG A CA 1
ATOM 1424 C C . ARG A 1 186 ? 50.706 -10.597 -46.674 1.00 40.97 186 ARG A C 1
ATOM 1426 O O . ARG A 1 186 ? 50.608 -11.810 -46.479 1.00 40.97 186 ARG A O 1
ATOM 1433 N N . PRO A 1 187 ? 51.017 -10.041 -47.855 1.00 53.44 187 PRO A N 1
ATOM 1434 C CA . PRO A 1 187 ? 51.606 -10.815 -48.940 1.00 53.44 187 PRO A CA 1
ATOM 1435 C C . PRO A 1 187 ? 53.004 -11.317 -48.560 1.00 53.44 187 PRO A C 1
ATOM 1437 O O . PRO A 1 187 ? 53.650 -10.675 -47.693 1.00 53.44 187 PRO A O 1
#

Secondary structure (DSSP, 8-state):
---SSHHHHHHHHHHHHHHHHHHHHHHHHHHHHHHHHHHTT--TTEEEEES-TTTSTT-EEEEEEEEHHHHHHHHHHHHTTS-HHHHHHHHHHHHHHTTS--EEEEEE--S---TTSTT--EEEEESSGGGTS-HHHHHHHHHHHHHHHHHHHHHHHHHHHHHHHHHS--TTTHHHHHTTS------

pLDDT: mean 74.12, std 14.99, range [37.22, 90.56]

Organism: NCBI:txid656417